Protein AF-A0AAW9YTG2-F1 (afdb_monomer_lite)

Structure (mmCIF, N/CA/C/O backbone):
data_AF-A0AAW9YTG2-F1
#
_entry.id   AF-A0AAW9YTG2-F1
#
loop_
_atom_site.group_PDB
_atom_site.id
_atom_site.type_symbol
_atom_site.label_atom_id
_atom_site.label_alt_id
_atom_site.label_comp_id
_atom_site.label_asym_id
_atom_site.label_entity_id
_atom_site.label_seq_id
_atom_site.pdbx_PDB_ins_code
_atom_site.Cartn_x
_atom_site.Cartn_y
_atom_site.Cartn_z
_atom_site.occupancy
_atom_site.B_iso_or_equiv
_atom_site.auth_seq_id
_atom_site.auth_comp_id
_atom_site.auth_asym_id
_atom_site.auth_atom_id
_atom_site.pdbx_PDB_model_num
ATOM 1 N N . MET A 1 1 ? 14.274 -10.084 -22.956 1.00 67.50 1 MET A N 1
ATOM 2 C CA . MET A 1 1 ? 14.163 -10.484 -21.547 1.00 67.50 1 MET A CA 1
ATOM 3 C C . MET A 1 1 ? 13.962 -11.980 -21.553 1.00 67.50 1 MET A C 1
ATOM 5 O O . MET A 1 1 ? 13.172 -12.437 -22.374 1.00 67.50 1 MET A O 1
ATOM 9 N N . ASP A 1 2 ? 14.692 -12.713 -20.718 1.00 78.62 2 ASP A N 1
ATOM 10 C CA . ASP A 1 2 ? 14.498 -14.157 -20.599 1.00 78.62 2 ASP A CA 1
ATOM 11 C C . ASP A 1 2 ? 13.088 -14.447 -20.085 1.00 78.62 2 ASP A C 1
ATOM 13 O O . ASP A 1 2 ? 12.561 -13.710 -19.247 1.00 78.62 2 ASP A O 1
ATOM 17 N N . VAL A 1 3 ? 12.467 -15.505 -20.607 1.00 84.25 3 VAL A N 1
ATOM 18 C CA . VAL A 1 3 ? 11.083 -15.875 -20.274 1.00 84.25 3 VAL A CA 1
ATOM 19 C C . VAL A 1 3 ? 10.922 -16.055 -18.764 1.00 84.25 3 VAL A C 1
ATOM 21 O O . VAL A 1 3 ? 9.967 -15.547 -18.192 1.00 84.25 3 VAL A O 1
ATOM 24 N N . GLU A 1 4 ? 11.905 -16.670 -18.107 1.00 85.12 4 GLU A N 1
ATOM 25 C CA . GLU A 1 4 ? 11.923 -16.880 -16.655 1.00 85.12 4 GLU A CA 1
ATOM 26 C C . GLU A 1 4 ? 11.854 -15.572 -15.862 1.00 85.12 4 GLU A C 1
ATOM 28 O O . GLU A 1 4 ? 11.097 -15.471 -14.899 1.00 85.12 4 GLU A O 1
ATOM 33 N N . ILE A 1 5 ? 12.599 -14.546 -16.289 1.00 84.88 5 ILE A N 1
ATOM 34 C CA . ILE A 1 5 ? 12.595 -13.233 -15.636 1.00 84.88 5 ILE A CA 1
ATOM 35 C C . ILE A 1 5 ? 11.225 -12.578 -15.797 1.00 84.88 5 ILE A C 1
ATOM 37 O O . ILE A 1 5 ? 10.696 -12.025 -14.837 1.00 84.88 5 ILE A O 1
ATOM 41 N N . LYS A 1 6 ? 10.635 -12.654 -16.994 1.00 84.88 6 LYS A N 1
ATOM 42 C CA . LYS A 1 6 ? 9.312 -12.079 -17.259 1.00 84.88 6 LYS A CA 1
ATOM 43 C C . LYS A 1 6 ? 8.243 -12.736 -16.388 1.00 84.88 6 LYS A C 1
ATOM 45 O O . LYS A 1 6 ? 7.525 -12.032 -15.686 1.00 84.88 6 LYS A O 1
ATOM 50 N N . THR A 1 7 ? 8.206 -14.067 -16.368 1.00 86.38 7 THR A N 1
ATOM 51 C CA . THR A 1 7 ? 7.271 -14.838 -15.539 1.00 86.38 7 THR A CA 1
ATOM 52 C C . THR A 1 7 ? 7.467 -14.542 -14.054 1.00 86.38 7 THR A C 1
ATOM 54 O O . THR A 1 7 ? 6.496 -14.391 -13.318 1.00 86.38 7 THR A O 1
ATOM 57 N N . PHE A 1 8 ? 8.718 -14.406 -13.601 1.00 87.44 8 PHE A N 1
ATOM 58 C CA . PHE A 1 8 ? 9.004 -14.037 -12.218 1.00 87.44 8 PHE A CA 1
ATOM 59 C C . PHE A 1 8 ? 8.450 -12.649 -11.878 1.00 87.44 8 PHE A C 1
ATOM 61 O O . PHE A 1 8 ? 7.760 -12.504 -10.874 1.00 87.44 8 PHE A O 1
ATOM 68 N N . LEU A 1 9 ? 8.693 -11.643 -12.723 1.00 86.06 9 LEU A N 1
ATOM 69 C CA . LEU A 1 9 ? 8.187 -10.281 -12.516 1.00 86.06 9 LEU A CA 1
ATOM 70 C C . LEU A 1 9 ? 6.656 -10.216 -12.506 1.00 86.06 9 LEU A C 1
ATOM 72 O O . LEU A 1 9 ? 6.089 -9.468 -11.715 1.00 86.06 9 LEU A O 1
ATOM 76 N N . GLU A 1 10 ? 5.992 -11.013 -13.341 1.00 84.62 10 GLU A N 1
ATOM 77 C CA . GLU A 1 10 ? 4.528 -11.129 -13.365 1.00 84.62 10 GLU A CA 1
ATOM 78 C C . GLU A 1 10 ? 3.970 -11.787 -12.090 1.00 84.62 10 GLU A C 1
ATOM 80 O O . GLU A 1 10 ? 2.837 -11.506 -11.710 1.00 84.62 10 GLU A O 1
ATOM 85 N N . SER A 1 11 ? 4.765 -12.616 -11.403 1.00 86.00 11 SER A N 1
ATOM 86 C CA . SER A 1 11 ? 4.379 -13.251 -10.133 1.00 86.00 11 SER A CA 1
ATOM 87 C C . SER A 1 11 ? 4.601 -12.384 -8.887 1.00 86.00 11 SER A C 1
ATOM 89 O O . SER A 1 11 ? 4.141 -12.739 -7.802 1.00 86.00 11 SER A O 1
ATOM 91 N N . LEU A 1 12 ? 5.330 -11.269 -9.007 1.00 86.31 12 LEU A N 1
ATOM 92 C CA . LEU A 1 12 ? 5.595 -10.384 -7.875 1.00 86.31 12 LEU A CA 1
ATOM 93 C C . LEU A 1 12 ? 4.337 -9.611 -7.489 1.00 86.31 12 LEU A C 1
ATOM 95 O O . LEU A 1 12 ? 3.602 -9.143 -8.352 1.00 86.31 12 LEU A O 1
ATOM 99 N N . SER A 1 13 ? 4.132 -9.411 -6.184 1.00 86.00 13 SER A N 1
ATOM 100 C CA . SER A 1 13 ? 3.096 -8.488 -5.721 1.00 86.00 13 SER A CA 1
ATOM 101 C C . SER A 1 13 ? 3.493 -7.049 -6.023 1.00 86.00 13 SER A C 1
ATOM 103 O O . SER A 1 13 ? 4.645 -6.646 -5.852 1.00 86.00 13 SER A O 1
ATOM 105 N N . TYR A 1 14 ? 2.502 -6.259 -6.421 1.00 88.44 14 TYR A N 1
ATOM 106 C CA . TYR A 1 14 ? 2.679 -4.855 -6.780 1.00 88.44 14 TYR A CA 1
ATOM 107 C C . TYR A 1 14 ? 2.509 -3.950 -5.554 1.00 88.44 14 TYR A C 1
ATOM 109 O O . TYR A 1 14 ? 2.717 -2.742 -5.636 1.00 88.44 14 TYR A O 1
ATOM 117 N N . THR A 1 15 ? 2.135 -4.515 -4.405 1.00 85.44 15 THR A N 1
ATOM 118 C CA . THR A 1 15 ? 1.858 -3.777 -3.171 1.00 85.44 15 THR A CA 1
ATOM 119 C C . THR A 1 15 ? 3.037 -2.882 -2.782 1.00 85.44 15 THR A C 1
ATOM 121 O O . THR A 1 15 ? 4.177 -3.337 -2.693 1.00 85.44 15 THR A O 1
ATOM 124 N N . HIS A 1 16 ? 2.762 -1.595 -2.547 1.00 83.38 16 HIS A N 1
ATOM 125 C CA . HIS A 1 16 ? 3.754 -0.561 -2.211 1.00 83.38 16 HIS A CA 1
ATOM 126 C C . HIS A 1 16 ? 4.841 -0.309 -3.272 1.00 83.38 16 HIS A C 1
ATOM 128 O O . HIS A 1 16 ? 5.801 0.418 -3.007 1.00 83.38 16 HIS A O 1
ATOM 134 N N . CYS A 1 17 ? 4.693 -0.864 -4.474 1.00 91.19 17 CYS A N 1
ATOM 135 C CA . CYS A 1 17 ? 5.584 -0.605 -5.597 1.00 91.19 17 CYS A CA 1
ATOM 136 C C . CYS A 1 17 ? 5.107 0.599 -6.416 1.00 91.19 17 CYS A C 1
ATOM 138 O O . CYS A 1 17 ? 4.054 1.190 -6.162 1.00 91.19 17 CYS A O 1
ATOM 140 N N . TYR A 1 18 ? 5.905 0.962 -7.416 1.00 93.00 18 TYR A N 1
ATOM 141 C CA . TYR A 1 18 ? 5.513 1.925 -8.437 1.00 93.00 18 TYR A CA 1
ATOM 142 C C . TYR A 1 18 ? 5.221 1.204 -9.742 1.00 93.00 18 TYR A C 1
ATOM 144 O O . TYR A 1 18 ? 5.843 0.190 -10.063 1.00 93.00 18 TYR A O 1
ATOM 152 N N . VAL A 1 19 ? 4.283 1.757 -10.498 1.00 93.00 19 VAL A N 1
ATOM 153 C CA . VAL A 1 19 ? 3.924 1.269 -11.824 1.00 93.00 19 VAL A CA 1
ATOM 154 C C . VAL A 1 19 ? 4.032 2.382 -12.851 1.00 93.00 19 VAL A C 1
ATOM 156 O O . VAL A 1 19 ? 3.787 3.551 -12.546 1.00 93.00 19 VAL A O 1
ATOM 159 N N . HIS A 1 20 ? 4.383 1.999 -14.072 1.00 92.50 20 HIS A N 1
ATOM 160 C CA . HIS A 1 20 ? 4.282 2.833 -15.256 1.00 92.50 20 HIS A CA 1
ATOM 161 C C . HIS A 1 20 ? 2.904 2.634 -15.890 1.00 92.50 20 HIS A C 1
ATOM 163 O O . HIS A 1 20 ? 2.475 1.500 -16.112 1.00 92.50 20 HIS A O 1
ATOM 169 N N . ILE A 1 21 ? 2.201 3.728 -16.171 1.00 91.12 21 ILE A N 1
ATOM 170 C CA . ILE A 1 21 ? 0.906 3.678 -16.851 1.00 91.12 21 ILE A CA 1
ATOM 171 C C . ILE A 1 21 ? 1.160 3.712 -18.358 1.00 91.12 21 ILE A C 1
ATOM 173 O O . ILE A 1 21 ? 1.618 4.715 -18.903 1.00 91.12 21 ILE A O 1
ATOM 177 N N . ASN A 1 22 ? 0.863 2.599 -19.031 1.00 81.62 22 ASN A N 1
ATOM 178 C CA . ASN A 1 22 ? 1.232 2.376 -20.433 1.00 81.62 22 ASN A CA 1
ATOM 179 C C . ASN A 1 22 ? 0.326 3.110 -21.434 1.00 81.62 22 ASN A C 1
ATOM 181 O O . ASN A 1 22 ? 0.637 3.171 -22.624 1.00 81.62 22 ASN A O 1
ATOM 185 N N . THR A 1 23 ? -0.801 3.654 -20.974 1.00 84.62 23 THR A N 1
ATOM 186 C CA . THR A 1 23 ? -1.830 4.253 -21.824 1.00 84.62 23 THR A CA 1
ATOM 187 C C . THR A 1 23 ? -1.983 5.749 -21.551 1.00 84.62 23 THR A C 1
ATOM 189 O O . THR A 1 23 ? -1.926 6.160 -20.398 1.00 84.62 23 THR A O 1
ATOM 192 N N . PRO A 1 24 ? -2.231 6.582 -22.580 1.00 84.50 24 PRO A N 1
ATOM 193 C CA . PRO A 1 24 ? -2.477 8.019 -22.405 1.00 84.50 24 PRO A CA 1
ATOM 194 C C . PRO A 1 24 ? -3.855 8.326 -21.800 1.00 84.50 24 PRO A C 1
ATOM 196 O O . PRO A 1 24 ? -4.099 9.433 -21.330 1.00 84.50 24 PRO A O 1
ATOM 199 N N . VAL A 1 25 ? -4.777 7.363 -21.874 1.00 89.75 25 VAL A N 1
ATOM 200 C CA . VAL A 1 25 ? -6.076 7.409 -21.207 1.00 89.75 25 VAL A CA 1
ATOM 201 C C . VAL A 1 25 ? -6.157 6.190 -20.312 1.00 89.75 25 VAL A C 1
ATOM 203 O O . VAL A 1 25 ? -6.023 5.063 -20.791 1.00 89.75 25 VAL A O 1
ATOM 206 N N . LEU A 1 26 ? -6.350 6.417 -19.020 1.00 90.19 26 LEU A N 1
ATOM 207 C CA . LEU A 1 26 ? -6.443 5.364 -18.021 1.00 90.19 26 LEU A CA 1
ATOM 208 C C . LEU A 1 26 ? -7.911 5.104 -17.691 1.00 90.19 26 LEU A C 1
ATOM 210 O O . LEU A 1 26 ? -8.608 6.002 -17.219 1.00 90.19 26 LEU A O 1
ATOM 214 N N . ASN A 1 27 ? -8.362 3.875 -17.929 1.00 91.88 27 ASN A N 1
ATOM 215 C CA . ASN A 1 27 ? -9.680 3.412 -17.505 1.00 91.88 27 ASN A CA 1
ATOM 216 C C . ASN A 1 27 ? -9.546 2.706 -16.152 1.00 91.88 27 ASN A C 1
ATOM 218 O O . ASN A 1 27 ? -8.641 1.887 -15.971 1.00 91.88 27 ASN A O 1
ATOM 222 N N . GLY A 1 28 ? -10.442 3.010 -15.222 1.00 92.06 28 GLY A N 1
ATOM 223 C CA . GLY A 1 28 ? -10.461 2.407 -13.895 1.00 92.06 28 GLY A CA 1
ATOM 224 C C . GLY A 1 28 ? -11.761 2.702 -13.161 1.00 92.06 28 GLY A C 1
ATOM 225 O O . GLY A 1 28 ? -12.738 3.113 -13.780 1.00 92.06 28 GLY A O 1
ATOM 226 N N . TYR A 1 29 ? -11.746 2.530 -11.843 1.00 93.81 29 TYR A N 1
ATOM 227 C CA . TYR A 1 29 ? -12.904 2.725 -10.971 1.00 93.81 29 TYR A CA 1
ATOM 228 C C . TYR A 1 29 ? -12.537 3.596 -9.772 1.00 93.81 29 TYR A C 1
ATOM 230 O O . TYR A 1 29 ? -11.387 3.595 -9.319 1.00 93.81 29 TYR A O 1
ATOM 238 N N . ARG A 1 30 ? -13.495 4.363 -9.252 1.00 92.69 30 ARG A N 1
ATOM 239 C CA . ARG A 1 30 ? -13.301 5.203 -8.052 1.00 92.69 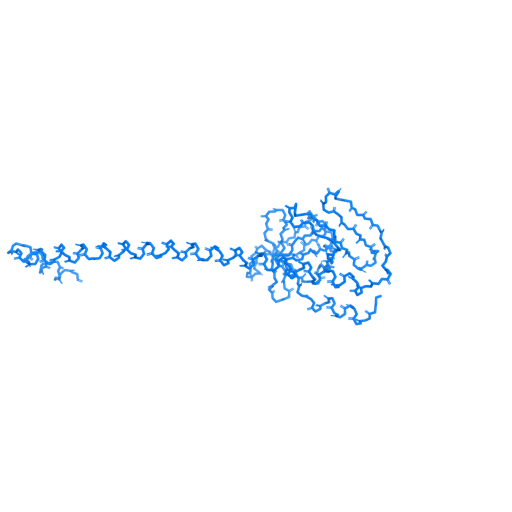30 ARG A CA 1
ATOM 240 C C . ARG A 1 30 ? -13.555 4.453 -6.753 1.00 92.69 30 ARG A C 1
ATOM 242 O O . ARG A 1 30 ? -13.056 4.841 -5.694 1.00 92.69 30 ARG A O 1
ATOM 249 N N . ASP A 1 31 ? -14.334 3.393 -6.832 1.00 90.56 31 ASP A N 1
ATOM 250 C CA . ASP A 1 31 ? -14.783 2.594 -5.713 1.00 90.56 31 ASP A CA 1
ATOM 251 C C . ASP A 1 31 ? -14.199 1.181 -5.768 1.00 90.56 31 ASP A C 1
ATOM 253 O O . ASP A 1 31 ? -13.762 0.678 -6.799 1.00 90.56 31 ASP A O 1
ATOM 257 N N . GLU A 1 32 ? -14.179 0.546 -4.604 1.00 87.56 32 GLU A N 1
ATOM 258 C CA . GLU A 1 32 ? -13.621 -0.794 -4.431 1.00 87.56 32 GLU A CA 1
ATOM 259 C C . GLU A 1 32 ? -14.577 -1.892 -4.911 1.00 87.56 32 GLU A C 1
ATOM 261 O O . GLU A 1 32 ? -14.128 -2.998 -5.187 1.00 87.56 32 GLU A O 1
ATOM 266 N N . ALA A 1 33 ? -15.875 -1.585 -5.042 1.00 88.25 33 ALA A N 1
ATOM 267 C CA . ALA A 1 33 ? -16.875 -2.506 -5.579 1.00 88.25 33 ALA A CA 1
ATOM 268 C C . ALA A 1 33 ? -16.874 -2.558 -7.119 1.00 88.25 33 ALA A C 1
ATOM 270 O O . ALA A 1 33 ? -17.539 -3.419 -7.690 1.00 88.25 33 ALA A O 1
ATOM 271 N N . LEU A 1 34 ? -16.070 -1.708 -7.773 1.00 88.56 34 LEU A N 1
ATOM 272 C CA . LEU A 1 34 ? -15.913 -1.623 -9.226 1.00 88.56 34 LEU A CA 1
ATOM 273 C C . LEU A 1 34 ? -17.213 -1.225 -9.946 1.00 88.56 34 LEU A C 1
ATOM 275 O O . LEU A 1 34 ? -17.502 -1.714 -11.038 1.00 88.56 34 LEU A O 1
ATOM 279 N N . GLU A 1 35 ? -18.000 -0.336 -9.339 1.00 89.75 35 GLU A N 1
ATOM 280 C CA . GLU A 1 35 ? -19.284 0.121 -9.883 1.00 89.75 35 GLU A CA 1
ATOM 281 C C . GLU A 1 35 ? -19.195 1.510 -10.548 1.00 89.75 35 GLU A C 1
ATOM 283 O O . GLU A 1 35 ? -19.927 1.788 -11.498 1.00 89.75 35 GLU A O 1
ATOM 288 N N . ASP A 1 36 ? -18.295 2.385 -10.086 1.00 92.06 36 ASP A N 1
ATOM 289 C CA . ASP A 1 36 ? -18.133 3.768 -10.556 1.00 92.06 36 ASP A CA 1
ATOM 290 C C . ASP A 1 36 ? -16.926 3.895 -11.498 1.00 92.06 36 ASP A C 1
ATOM 292 O O . ASP A 1 36 ? -15.799 4.203 -11.086 1.00 92.06 36 ASP A O 1
ATOM 296 N N . GLU A 1 37 ? -17.169 3.639 -12.786 1.00 93.31 37 GLU A N 1
ATOM 297 C CA . GLU A 1 37 ? -16.170 3.754 -13.850 1.00 93.31 37 GLU A CA 1
ATOM 298 C C . GLU A 1 37 ? -15.688 5.199 -14.060 1.00 93.31 37 GLU A C 1
ATOM 300 O O . GLU A 1 37 ? -16.457 6.155 -14.176 1.00 93.31 37 GLU A O 1
ATOM 305 N N . ILE A 1 38 ? -14.376 5.350 -14.239 1.00 92.81 38 ILE A N 1
ATOM 306 C CA . ILE A 1 38 ? -13.731 6.610 -14.595 1.00 92.81 38 ILE A CA 1
ATOM 307 C C . ILE A 1 38 ? -12.753 6.430 -15.754 1.00 92.81 38 ILE A C 1
ATOM 309 O O . ILE A 1 38 ? -12.030 5.439 -15.864 1.00 92.81 38 ILE A O 1
ATOM 313 N N . ARG A 1 39 ? -12.689 7.459 -16.603 1.00 92.12 39 ARG A N 1
ATOM 314 C CA . ARG A 1 39 ? -11.653 7.619 -17.625 1.00 92.12 39 ARG A CA 1
ATOM 315 C C . ARG A 1 39 ? -10.832 8.862 -17.330 1.00 92.12 39 ARG A C 1
ATOM 317 O O . ARG A 1 39 ? -11.356 9.976 -17.325 1.00 92.12 39 ARG A O 1
ATOM 324 N N . LEU A 1 40 ? -9.543 8.677 -17.084 1.00 89.44 40 LEU A N 1
ATOM 325 C CA . LEU A 1 40 ? -8.605 9.761 -16.825 1.00 89.44 40 LEU A CA 1
ATOM 326 C C . LEU A 1 40 ? -7.803 10.059 -18.084 1.00 89.44 40 LEU A C 1
ATOM 328 O O . LEU A 1 40 ? -7.011 9.237 -18.534 1.00 89.44 40 LEU A O 1
ATOM 332 N N . HIS A 1 41 ? -7.971 11.267 -18.614 1.00 87.94 41 HIS A N 1
ATOM 333 C CA . HIS A 1 41 ? -7.151 11.788 -19.713 1.00 87.94 41 HIS A CA 1
ATOM 334 C C . HIS A 1 41 ? -5.880 12.497 -19.229 1.00 87.94 41 HIS A C 1
ATOM 336 O O . HIS A 1 41 ? -4.975 12.757 -20.014 1.00 87.94 41 HIS A O 1
ATOM 342 N N . GLN A 1 42 ? -5.827 12.855 -17.945 1.00 86.62 42 GLN A N 1
ATOM 343 C CA . GLN A 1 42 ? -4.670 13.478 -17.315 1.00 86.62 42 GLN A CA 1
ATOM 344 C C . GLN A 1 42 ? -4.319 12.679 -16.067 1.00 86.62 42 GLN A C 1
ATOM 346 O O . GLN A 1 42 ? -5.084 12.652 -15.106 1.00 86.62 42 GLN A O 1
ATOM 351 N N . HIS A 1 43 ? -3.163 12.032 -16.086 1.00 88.25 43 HIS A N 1
ATOM 352 C CA . HIS A 1 43 ? -2.631 11.268 -14.967 1.00 88.25 43 HIS A CA 1
ATOM 353 C C . HIS A 1 43 ? -1.096 11.334 -14.996 1.00 88.25 43 HIS A C 1
ATOM 355 O O . HIS A 1 43 ? -0.510 11.601 -16.049 1.00 88.25 43 HIS A O 1
ATOM 361 N N . PRO A 1 44 ? -0.418 11.129 -13.854 1.00 86.69 44 PRO A N 1
ATOM 362 C CA . PRO A 1 44 ? 1.030 10.992 -13.856 1.00 86.69 44 PRO A CA 1
ATOM 363 C C . PRO A 1 44 ? 1.442 9.740 -14.642 1.00 86.69 44 PRO A C 1
ATOM 365 O O . PRO A 1 44 ? 0.691 8.771 -14.734 1.00 86.69 44 PRO A O 1
ATOM 368 N N . THR A 1 45 ? 2.651 9.757 -15.199 1.00 88.75 45 THR A N 1
ATOM 369 C CA . THR A 1 45 ? 3.246 8.603 -15.896 1.00 88.75 45 THR A CA 1
ATOM 370 C C . THR A 1 45 ? 3.552 7.450 -14.938 1.00 88.75 45 THR A C 1
ATOM 372 O O . THR A 1 45 ? 3.421 6.283 -15.297 1.00 88.75 45 THR A O 1
ATOM 375 N N . TYR A 1 46 ? 3.928 7.790 -13.704 1.00 90.69 46 TYR A N 1
ATOM 376 C CA . TYR A 1 46 ? 4.260 6.841 -12.649 1.00 90.69 46 TYR A CA 1
ATOM 377 C C . TYR A 1 46 ? 3.290 7.011 -11.486 1.00 90.69 46 TYR A C 1
ATOM 379 O O . TYR A 1 46 ? 3.058 8.135 -11.032 1.00 90.69 46 TYR A O 1
ATOM 387 N N . ALA A 1 47 ? 2.750 5.906 -10.986 1.00 92.31 47 ALA A N 1
ATOM 388 C CA . ALA A 1 47 ? 1.823 5.909 -9.862 1.00 92.31 47 ALA A CA 1
ATOM 389 C C . ALA A 1 47 ? 2.268 4.917 -8.788 1.00 92.31 47 ALA A C 1
ATOM 391 O O . ALA A 1 47 ? 2.828 3.862 -9.091 1.00 92.31 47 ALA A O 1
ATOM 392 N N . GLN A 1 48 ? 2.016 5.267 -7.528 1.00 92.75 48 GLN A N 1
ATOM 393 C CA . GLN A 1 48 ? 2.241 4.363 -6.407 1.00 92.75 48 GLN A CA 1
ATOM 394 C C . GLN A 1 48 ? 1.060 3.403 -6.282 1.00 92.75 48 GLN A C 1
ATOM 396 O O . GLN A 1 48 ? -0.098 3.827 -6.306 1.00 92.75 48 GLN A O 1
ATOM 401 N N . VAL A 1 49 ? 1.361 2.126 -6.079 1.00 94.12 49 VAL A N 1
ATOM 402 C CA . VAL A 1 49 ? 0.382 1.096 -5.737 1.00 94.12 49 VAL A CA 1
ATOM 403 C C . VAL A 1 49 ? 0.199 1.082 -4.224 1.00 94.12 49 VAL A C 1
ATOM 405 O O . VAL A 1 49 ? 1.145 0.871 -3.461 1.00 94.12 49 VAL A O 1
ATOM 408 N N . LEU A 1 50 ? -1.028 1.304 -3.772 1.00 91.00 50 LEU A N 1
ATOM 409 C CA . LEU A 1 50 ? -1.389 1.255 -2.359 1.00 91.00 50 LEU A CA 1
ATOM 410 C C . LEU A 1 50 ? -1.513 -0.194 -1.891 1.00 91.00 50 LEU A C 1
ATOM 412 O O . LEU A 1 50 ? -0.898 -0.572 -0.896 1.00 91.00 50 LEU A O 1
ATOM 416 N N . TYR A 1 51 ? -2.288 -0.987 -2.626 1.00 90.12 51 TYR A N 1
ATOM 417 C CA . TYR A 1 51 ? -2.490 -2.412 -2.402 1.00 90.12 51 TYR A CA 1
ATOM 418 C C . TYR A 1 51 ? -3.055 -3.077 -3.659 1.00 90.12 51 TYR A C 1
ATOM 420 O O . TYR A 1 51 ? -3.446 -2.415 -4.625 1.00 90.12 51 TYR A O 1
ATOM 428 N N . GLU A 1 52 ? -3.077 -4.398 -3.621 1.00 90.81 52 GLU A N 1
ATOM 429 C CA . GLU A 1 52 ? -3.534 -5.280 -4.685 1.00 90.81 52 GLU A CA 1
ATOM 430 C C . GLU A 1 52 ? -4.817 -5.992 -4.237 1.00 90.81 52 GLU A C 1
ATOM 432 O O . GLU A 1 52 ? -4.916 -6.422 -3.084 1.00 90.81 52 GLU A O 1
ATOM 437 N N . HIS A 1 53 ? -5.806 -6.078 -5.126 1.00 86.12 53 HIS A N 1
ATOM 438 C CA . HIS A 1 53 ? -7.077 -6.760 -4.895 1.00 86.12 53 HIS A CA 1
ATOM 439 C C . HIS A 1 53 ? -7.420 -7.586 -6.138 1.00 86.12 53 HIS A C 1
ATOM 441 O O . HIS A 1 53 ? -7.806 -7.031 -7.165 1.00 86.12 53 HIS A O 1
ATOM 447 N N . ASP A 1 54 ? -7.218 -8.901 -6.057 1.00 85.56 54 ASP A N 1
ATOM 448 C CA . ASP A 1 54 ? -7.340 -9.832 -7.184 1.00 85.56 54 ASP A CA 1
ATOM 449 C C . ASP A 1 54 ? -6.499 -9.384 -8.404 1.00 85.56 54 ASP A C 1
ATOM 451 O O . ASP A 1 54 ? -5.273 -9.255 -8.308 1.00 85.56 54 ASP A O 1
ATOM 455 N N . ASP A 1 55 ? -7.133 -9.115 -9.548 1.00 87.75 55 ASP A N 1
ATOM 456 C CA . ASP A 1 55 ? -6.478 -8.614 -10.768 1.00 87.75 55 ASP A CA 1
ATOM 457 C C . ASP A 1 55 ? -6.482 -7.079 -10.887 1.00 87.75 55 ASP A C 1
ATOM 459 O O . ASP A 1 55 ? -6.054 -6.513 -11.901 1.00 87.75 55 ASP A O 1
ATOM 463 N N . MET A 1 56 ? -6.921 -6.391 -9.831 1.00 92.12 56 MET A N 1
ATOM 464 C CA . MET A 1 56 ? -6.994 -4.937 -9.742 1.00 92.12 56 MET A CA 1
ATOM 465 C C . MET A 1 56 ? -5.919 -4.379 -8.806 1.00 92.12 56 MET A C 1
ATOM 467 O O . MET A 1 56 ? -5.534 -4.967 -7.794 1.00 92.12 56 MET A O 1
ATOM 471 N N . LEU A 1 57 ? -5.442 -3.187 -9.139 1.00 93.94 57 LEU A N 1
ATOM 472 C CA . LEU A 1 57 ? -4.476 -2.426 -8.362 1.00 93.94 57 LEU A CA 1
ATOM 473 C C . LEU A 1 57 ? -5.125 -1.134 -7.888 1.00 93.94 57 LEU A C 1
ATOM 475 O O . LEU A 1 57 ? -5.655 -0.371 -8.694 1.00 93.94 57 LEU A O 1
ATOM 479 N N . ALA A 1 58 ? -5.034 -0.861 -6.589 1.00 94.56 58 ALA A N 1
ATOM 480 C CA . ALA A 1 58 ? -5.405 0.431 -6.036 1.00 94.56 58 ALA A CA 1
ATOM 481 C C . ALA A 1 58 ? -4.222 1.394 -6.191 1.00 94.56 58 ALA A C 1
ATOM 483 O O . ALA A 1 58 ? -3.219 1.281 -5.484 1.00 94.56 58 ALA A O 1
ATOM 484 N N . LEU A 1 59 ? -4.329 2.343 -7.115 1.00 94.56 59 LEU A N 1
ATOM 485 C CA . LEU A 1 59 ? -3.306 3.346 -7.395 1.00 94.56 59 LEU A CA 1
ATOM 486 C C . LEU A 1 59 ? -3.621 4.667 -6.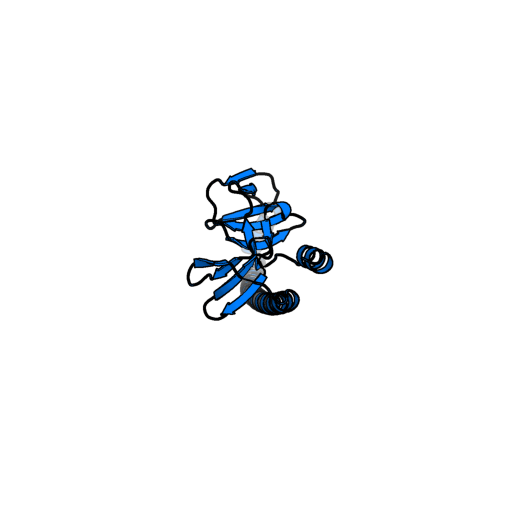695 1.00 94.56 59 LEU A C 1
ATOM 488 O O . LEU A 1 59 ? -4.781 5.062 -6.573 1.00 94.56 59 LEU A O 1
ATOM 492 N N . HIS A 1 60 ? -2.575 5.375 -6.280 1.00 93.56 60 HIS A N 1
ATOM 493 C CA . HIS A 1 60 ? -2.679 6.751 -5.805 1.00 93.56 60 HIS A CA 1
ATOM 494 C C . HIS A 1 60 ? -2.414 7.732 -6.955 1.00 93.56 60 HIS A C 1
ATOM 496 O O . HIS A 1 60 ? -1.270 7.906 -7.388 1.00 93.56 60 HIS A O 1
ATOM 502 N N . ILE A 1 61 ? -3.469 8.386 -7.441 1.00 92.06 61 ILE A N 1
ATOM 503 C CA . ILE A 1 61 ? -3.436 9.325 -8.568 1.00 92.06 61 ILE A CA 1
ATOM 504 C C . ILE A 1 61 ? -4.154 10.609 -8.148 1.00 92.06 61 ILE A C 1
ATOM 506 O O . ILE A 1 61 ? -5.318 10.560 -7.779 1.00 92.06 61 ILE A O 1
ATOM 510 N N . GLN A 1 62 ? -3.476 11.763 -8.224 1.00 87.06 62 GLN A N 1
ATOM 511 C CA . GLN A 1 62 ? -4.068 13.084 -7.927 1.00 87.06 62 GLN A CA 1
ATOM 512 C C . GLN A 1 62 ? -4.819 13.139 -6.578 1.00 87.06 62 GLN A C 1
ATOM 514 O O . GLN A 1 62 ? -5.940 13.630 -6.508 1.00 87.06 62 GLN A O 1
ATOM 519 N N . GLU A 1 63 ? -4.208 12.602 -5.515 1.00 87.31 63 GLU A N 1
ATOM 520 C CA . GLU A 1 63 ? -4.794 12.518 -4.159 1.00 87.31 63 GLU A CA 1
ATOM 521 C C . GLU A 1 63 ? -6.041 11.622 -4.047 1.00 87.31 63 GLU A C 1
ATOM 523 O O . GLU A 1 63 ? -6.695 11.575 -3.006 1.00 87.31 63 GLU A O 1
ATOM 528 N N . GLN A 1 64 ? -6.355 10.865 -5.098 1.00 90.69 64 GLN A N 1
ATOM 529 C CA . GLN A 1 64 ? -7.462 9.920 -5.136 1.00 90.69 64 GLN A CA 1
ATOM 530 C C . GLN A 1 64 ? -6.950 8.485 -5.249 1.00 90.69 64 GLN A C 1
ATOM 532 O O . GLN A 1 64 ? -5.881 8.209 -5.803 1.00 90.69 64 GLN A O 1
ATOM 537 N N . ARG A 1 65 ? -7.743 7.559 -4.707 1.00 93.56 65 ARG A N 1
ATOM 538 C CA . ARG A 1 65 ? -7.560 6.120 -4.898 1.00 93.56 65 ARG A CA 1
ATOM 539 C C . ARG A 1 65 ? -8.345 5.707 -6.135 1.00 93.56 65 ARG A C 1
ATOM 541 O O . ARG A 1 65 ? -9.546 5.949 -6.189 1.00 93.56 65 ARG A O 1
ATOM 548 N N . ILE A 1 66 ? -7.667 5.095 -7.098 1.00 94.25 66 ILE A N 1
ATOM 549 C CA . ILE A 1 66 ? -8.272 4.642 -8.352 1.00 94.25 66 ILE A CA 1
ATOM 550 C C . ILE A 1 66 ? -7.897 3.184 -8.576 1.00 94.25 66 ILE A C 1
ATOM 552 O O . ILE A 1 66 ? -6.727 2.821 -8.472 1.00 94.25 66 ILE A O 1
ATOM 556 N N . PHE A 1 67 ? -8.889 2.357 -8.876 1.00 94.06 67 PHE A N 1
ATOM 557 C CA . PHE A 1 67 ? -8.726 0.929 -9.106 1.00 94.06 67 PHE A CA 1
ATOM 558 C C . PHE A 1 67 ? -8.541 0.663 -10.591 1.00 94.06 67 PHE A C 1
ATOM 560 O O . PHE A 1 67 ? -9.372 1.050 -11.409 1.00 94.06 67 PHE A O 1
ATOM 567 N N . VAL A 1 68 ? -7.438 0.019 -10.947 1.00 93.69 68 VAL A N 1
ATOM 568 C CA . VAL A 1 68 ? -7.017 -0.171 -12.338 1.00 93.69 68 VAL A CA 1
ATOM 569 C C . VAL A 1 68 ? -6.629 -1.631 -12.555 1.00 93.69 68 VAL A C 1
ATOM 571 O O . VAL A 1 68 ? -5.975 -2.203 -11.683 1.00 93.69 68 VAL A O 1
ATOM 574 N N . PRO A 1 69 ? -6.975 -2.250 -13.697 1.00 91.75 69 PRO A N 1
ATOM 575 C CA . PRO A 1 69 ? -6.540 -3.611 -13.991 1.00 91.75 69 PRO A CA 1
ATOM 576 C C . PRO A 1 69 ? -5.017 -3.691 -14.130 1.00 91.75 69 PRO A C 1
ATOM 578 O O . PRO A 1 69 ? -4.397 -2.833 -14.765 1.00 91.75 69 PRO A O 1
ATOM 581 N N . LYS A 1 70 ? -4.411 -4.763 -13.606 1.00 90.19 70 LYS A N 1
ATOM 582 C CA . LYS A 1 70 ? -2.960 -5.015 -13.715 1.00 90.19 70 LYS A CA 1
ATOM 583 C C . LYS A 1 70 ? -2.443 -4.922 -15.148 1.00 90.19 70 LYS A C 1
ATOM 585 O O . LYS A 1 70 ? -1.359 -4.404 -15.370 1.00 90.19 70 LYS A O 1
ATOM 590 N N . SER A 1 71 ? -3.231 -5.365 -16.126 1.00 88.25 71 SER A N 1
ATOM 591 C CA . SER A 1 71 ? -2.862 -5.346 -17.545 1.00 88.25 71 SER A CA 1
ATOM 592 C C . SER A 1 71 ? -2.667 -3.943 -18.134 1.00 88.25 71 SER A C 1
ATOM 594 O O . SER A 1 71 ? -2.067 -3.815 -19.198 1.00 88.25 71 SER A O 1
ATOM 596 N N . ALA A 1 72 ? -3.197 -2.893 -17.498 1.00 88.50 72 ALA A N 1
ATOM 597 C CA . ALA A 1 72 ? -3.069 -1.517 -17.980 1.00 88.50 72 ALA A CA 1
ATOM 598 C C . ALA A 1 72 ? -1.764 -0.835 -17.533 1.00 88.50 72 ALA A C 1
ATOM 600 O O . ALA A 1 72 ? -1.462 0.278 -17.977 1.00 88.50 72 ALA A O 1
ATOM 601 N N . VAL A 1 73 ? -0.988 -1.480 -16.661 1.00 90.81 73 VAL A N 1
ATOM 602 C CA . VAL A 1 73 ? 0.222 -0.904 -16.076 1.00 90.81 73 VAL A CA 1
ATOM 603 C C . VAL A 1 73 ? 1.387 -1.889 -16.115 1.00 90.81 73 VAL A C 1
ATOM 605 O O . VAL A 1 73 ? 1.197 -3.098 -16.180 1.00 90.81 73 VAL A O 1
ATOM 608 N N . ALA A 1 74 ? 2.609 -1.370 -16.050 1.00 90.19 74 ALA A N 1
ATOM 609 C CA . ALA A 1 74 ? 3.824 -2.172 -15.959 1.00 90.19 74 ALA A CA 1
ATOM 610 C C . ALA A 1 74 ? 4.519 -1.942 -14.613 1.00 90.19 74 ALA A C 1
ATOM 612 O O . ALA A 1 74 ? 4.719 -0.797 -14.201 1.00 90.19 74 ALA A O 1
ATOM 613 N N . LEU A 1 75 ? 4.915 -3.021 -13.929 1.00 91.62 75 LEU A N 1
ATOM 614 C CA . LEU A 1 75 ? 5.683 -2.930 -12.686 1.00 91.62 75 LEU A CA 1
ATOM 615 C C . LEU A 1 75 ? 7.018 -2.225 -12.918 1.00 91.62 75 LEU A C 1
ATOM 617 O O . LEU A 1 75 ? 7.768 -2.559 -13.840 1.00 91.62 75 LEU A O 1
ATOM 621 N N . MET A 1 76 ? 7.350 -1.305 -12.020 1.00 93.44 76 MET A N 1
ATOM 622 C CA . MET A 1 76 ? 8.680 -0.726 -11.940 1.00 93.44 76 MET A CA 1
ATOM 623 C C . MET A 1 76 ? 9.427 -1.252 -10.721 1.00 93.44 76 MET A C 1
ATOM 625 O O . MET A 1 76 ? 8.898 -1.298 -9.609 1.00 93.44 76 MET A O 1
ATOM 629 N N . LEU A 1 77 ? 10.688 -1.625 -10.926 1.00 93.25 77 LEU A N 1
ATOM 630 C CA . LEU A 1 77 ? 11.531 -2.163 -9.863 1.00 93.25 77 LEU A CA 1
ATOM 631 C C . LEU A 1 77 ? 12.328 -1.059 -9.188 1.00 93.25 77 LEU A C 1
ATOM 633 O O . LEU A 1 77 ? 12.750 -0.111 -9.838 1.00 93.25 77 LEU A O 1
ATOM 637 N N . PHE A 1 78 ? 12.605 -1.222 -7.899 1.00 93.81 78 PHE A N 1
ATOM 638 C CA . PHE A 1 78 ? 13.450 -0.290 -7.162 1.00 93.81 78 PHE A CA 1
ATOM 639 C C . PHE A 1 78 ? 14.918 -0.608 -7.430 1.00 93.81 78 PHE A C 1
ATOM 641 O O . PHE A 1 78 ? 15.368 -1.740 -7.249 1.00 93.81 78 PHE A O 1
ATOM 648 N N . GLU A 1 79 ? 15.678 0.405 -7.824 1.00 93.75 79 GLU A N 1
ATOM 649 C CA . GLU A 1 79 ? 17.135 0.336 -7.896 1.00 93.75 79 GLU A CA 1
ATOM 650 C C . GLU A 1 79 ? 17.797 0.834 -6.611 1.00 93.75 79 GLU A C 1
ATOM 652 O O . GLU A 1 79 ? 18.822 0.276 -6.190 1.00 93.75 79 GLU A O 1
ATOM 657 N N . ASP A 1 80 ? 17.223 1.892 -6.038 1.00 93.62 80 ASP A N 1
ATOM 658 C CA . ASP A 1 80 ? 17.671 2.538 -4.813 1.00 93.62 80 ASP A CA 1
ATOM 659 C C . ASP A 1 80 ? 16.497 3.216 -4.093 1.00 93.62 80 ASP A C 1
ATOM 661 O O . ASP A 1 80 ? 15.512 3.620 -4.726 1.00 93.62 80 ASP A O 1
ATOM 665 N N . TYR A 1 81 ? 16.606 3.326 -2.771 1.00 94.75 81 TYR A N 1
ATOM 666 C CA . TYR A 1 81 ? 15.601 3.940 -1.911 1.00 94.75 81 TYR A CA 1
ATOM 667 C C . TYR A 1 81 ? 16.248 4.559 -0.665 1.00 94.75 81 TYR A C 1
ATOM 669 O O . TYR A 1 81 ? 16.778 3.857 0.199 1.00 94.75 81 TYR A O 1
ATOM 677 N N . ASP A 1 82 ? 16.148 5.880 -0.532 1.00 93.50 82 ASP A N 1
ATOM 678 C CA . ASP A 1 82 ? 16.483 6.597 0.695 1.00 93.50 82 ASP A CA 1
ATOM 679 C C . ASP A 1 82 ? 15.267 6.616 1.627 1.00 93.50 82 ASP A C 1
ATOM 681 O O . ASP A 1 82 ? 14.344 7.421 1.479 1.00 93.50 82 ASP A O 1
ATOM 685 N N . PHE A 1 83 ? 15.296 5.749 2.639 1.00 88.69 83 PHE A N 1
ATOM 686 C CA . PHE A 1 83 ? 14.231 5.628 3.637 1.00 88.69 83 PHE A CA 1
ATOM 687 C C . PHE A 1 83 ? 14.040 6.865 4.518 1.00 88.69 83 PHE A C 1
ATOM 689 O O . PHE A 1 83 ? 12.968 7.030 5.095 1.00 88.69 83 PHE A O 1
ATOM 696 N N . LYS A 1 84 ? 15.046 7.735 4.654 1.00 89.56 84 LYS A N 1
ATOM 697 C CA . LYS A 1 84 ? 14.920 8.956 5.463 1.00 89.56 84 LYS A CA 1
ATOM 698 C C . LYS A 1 84 ? 14.209 10.053 4.688 1.00 89.56 84 LYS A C 1
ATOM 700 O O . LYS A 1 84 ? 13.377 10.754 5.254 1.00 89.56 84 LYS A O 1
ATOM 705 N N . LEU A 1 85 ? 14.551 10.203 3.411 1.00 90.38 85 LEU A N 1
ATOM 706 C CA . LEU A 1 85 ? 14.011 11.257 2.549 1.00 90.38 85 LEU A CA 1
ATOM 707 C C . LEU A 1 85 ? 12.816 10.800 1.704 1.00 90.38 85 LEU A C 1
ATOM 709 O O . LEU A 1 85 ? 12.215 11.629 1.025 1.00 90.38 85 LEU A O 1
ATOM 713 N N . SER A 1 86 ? 12.466 9.509 1.739 1.00 87.88 86 SER A N 1
ATOM 714 C CA . SER A 1 86 ? 11.461 8.892 0.857 1.00 87.88 86 SER A CA 1
ATOM 715 C C . SER A 1 86 ? 11.750 9.150 -0.630 1.00 87.88 86 SER A C 1
ATOM 717 O O . SER A 1 86 ? 10.843 9.354 -1.438 1.00 87.88 86 SER A O 1
ATOM 719 N N . GLN A 1 87 ? 13.036 9.174 -0.988 1.00 93.38 87 GLN A N 1
ATOM 720 C CA . GLN A 1 87 ? 13.504 9.354 -2.363 1.00 93.38 87 GLN A CA 1
ATOM 721 C C . GLN A 1 87 ? 13.835 7.995 -2.962 1.00 93.38 87 GLN A C 1
ATOM 723 O O . GLN A 1 87 ? 14.371 7.130 -2.276 1.00 93.38 87 GLN A O 1
ATOM 728 N N . PHE A 1 88 ? 13.511 7.790 -4.232 1.00 93.25 88 PHE A N 1
ATOM 729 C CA . PHE A 1 88 ? 13.637 6.488 -4.867 1.00 93.25 88 PHE A CA 1
ATOM 730 C C . PHE A 1 88 ? 14.069 6.616 -6.315 1.00 93.25 88 PHE A C 1
ATOM 732 O O . PHE A 1 88 ? 13.749 7.582 -7.007 1.00 93.25 88 PHE A O 1
ATOM 739 N N . THR A 1 89 ? 14.763 5.583 -6.772 1.00 94.50 89 THR A N 1
ATOM 740 C CA . THR A 1 89 ? 15.053 5.368 -8.183 1.00 94.50 89 THR A CA 1
ATOM 741 C C . THR A 1 89 ? 14.393 4.071 -8.608 1.00 94.50 89 THR A C 1
ATOM 743 O O . THR A 1 89 ? 14.601 3.030 -7.979 1.00 94.50 89 THR A O 1
ATOM 746 N N . ILE A 1 90 ? 13.588 4.135 -9.662 1.00 94.88 90 ILE A N 1
ATOM 747 C CA . ILE A 1 90 ? 12.846 2.992 -10.189 1.00 94.88 90 ILE A CA 1
ATOM 748 C C . ILE A 1 90 ? 13.168 2.760 -11.662 1.00 94.88 90 ILE A C 1
ATOM 750 O O . ILE A 1 90 ? 13.490 3.692 -12.398 1.00 94.88 90 ILE A O 1
ATOM 754 N N . ILE A 1 91 ? 13.083 1.505 -12.090 1.00 93.31 91 ILE A N 1
ATOM 755 C CA . ILE A 1 91 ? 13.436 1.058 -13.435 1.00 93.31 91 ILE A CA 1
ATOM 756 C C . ILE A 1 91 ? 12.247 0.347 -14.068 1.00 93.31 91 ILE A C 1
ATOM 758 O O . ILE A 1 91 ? 11.676 -0.570 -13.474 1.00 93.31 91 ILE A O 1
ATOM 762 N N . GLN A 1 92 ? 11.929 0.729 -15.302 1.00 89.81 92 GLN A N 1
ATOM 763 C CA . GLN A 1 92 ? 11.035 -0.017 -16.179 1.00 89.81 92 GLN A CA 1
ATOM 764 C C . GLN A 1 92 ? 11.876 -0.944 -17.052 1.00 89.81 92 GLN A C 1
ATOM 766 O O . GLN A 1 92 ? 12.792 -0.501 -17.746 1.00 89.81 92 GLN A O 1
ATOM 771 N N . PHE A 1 93 ? 11.562 -2.236 -17.016 1.00 82.38 93 PHE A N 1
ATOM 772 C CA . PHE A 1 93 ? 12.282 -3.249 -17.788 1.00 82.38 93 PHE A CA 1
ATOM 773 C C . PHE A 1 93 ? 11.772 -3.429 -19.221 1.00 82.38 93 PHE A C 1
ATOM 775 O O . PHE A 1 93 ? 12.439 -4.072 -20.035 1.00 82.38 93 PHE A O 1
ATOM 782 N N . GLU A 1 94 ? 10.602 -2.882 -19.541 1.00 79.38 94 GLU A N 1
ATOM 783 C CA . GLU A 1 94 ? 10.112 -2.837 -20.917 1.00 79.38 94 GLU A CA 1
ATOM 784 C C . GLU A 1 94 ? 11.036 -1.978 -21.789 1.00 79.38 94 GLU A C 1
ATOM 786 O O . GLU A 1 94 ? 11.798 -1.154 -21.289 1.00 79.38 94 GLU A O 1
ATOM 791 N N . LYS A 1 95 ? 11.022 -2.208 -23.107 1.00 75.19 95 LYS A N 1
ATOM 792 C CA . LYS A 1 95 ? 11.849 -1.439 -24.043 1.00 75.19 95 LYS A CA 1
ATOM 793 C C . LYS A 1 95 ? 11.109 -0.156 -24.457 1.00 75.19 95 LYS A C 1
ATOM 795 O O . LYS A 1 95 ? 9.979 -0.276 -24.924 1.00 75.19 95 LYS A O 1
ATOM 800 N N . PRO A 1 96 ? 11.749 1.026 -24.408 1.00 78.31 96 PRO A N 1
ATOM 801 C CA . PRO A 1 96 ? 13.116 1.270 -23.947 1.00 78.31 96 PRO A CA 1
ATOM 802 C C . PRO A 1 96 ? 13.227 1.201 -22.420 1.00 78.31 96 PRO A C 1
ATOM 804 O O . PRO A 1 96 ? 12.386 1.734 -21.706 1.00 78.31 96 PRO A O 1
ATOM 807 N N . THR A 1 97 ? 14.303 0.585 -21.930 1.00 86.50 97 THR A N 1
ATOM 808 C CA . THR A 1 97 ? 14.552 0.510 -20.492 1.00 86.50 97 THR A CA 1
ATOM 809 C C . THR A 1 97 ? 14.904 1.892 -19.971 1.00 86.50 97 THR A C 1
ATOM 811 O O . THR A 1 97 ? 15.894 2.501 -20.393 1.00 86.50 97 THR A O 1
ATOM 814 N N . VAL A 1 98 ? 14.093 2.379 -19.041 1.00 91.31 98 VAL A N 1
ATOM 815 C CA . VAL A 1 98 ? 14.234 3.713 -18.471 1.00 91.31 98 VAL A CA 1
ATOM 816 C C . VAL A 1 98 ? 14.351 3.655 -16.960 1.00 91.31 98 VAL A C 1
ATOM 818 O O . VAL A 1 98 ? 13.711 2.848 -16.286 1.00 91.31 98 VAL A O 1
ATOM 821 N N . ARG A 1 99 ? 15.180 4.550 -16.435 1.00 93.62 99 ARG A N 1
ATOM 822 C CA . ARG A 1 99 ? 15.327 4.843 -15.017 1.00 93.62 99 ARG A CA 1
ATOM 823 C C . ARG A 1 99 ? 14.644 6.167 -14.716 1.00 93.62 99 ARG A C 1
ATOM 825 O O . ARG A 1 99 ? 14.975 7.172 -15.344 1.00 93.62 99 ARG A O 1
ATOM 832 N N . PHE A 1 100 ? 13.769 6.175 -13.721 1.00 93.81 100 PHE A N 1
ATOM 833 C CA . PHE A 1 100 ? 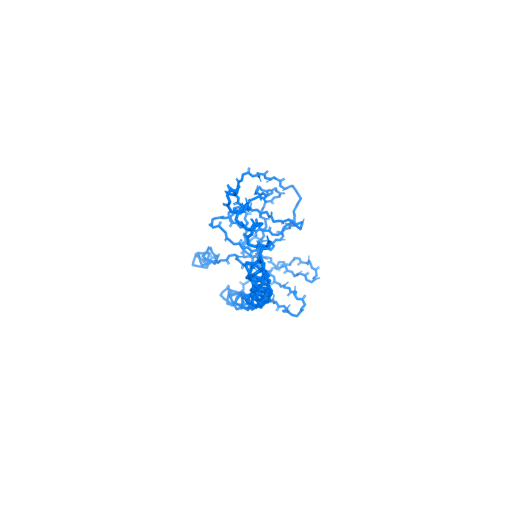13.172 7.378 -13.156 1.00 93.81 100 PHE A CA 1
ATOM 834 C C . PHE A 1 100 ? 13.723 7.640 -11.753 1.00 93.81 100 PHE A C 1
ATOM 836 O O . PHE A 1 100 ? 13.746 6.738 -10.916 1.00 93.81 100 PHE A O 1
ATOM 843 N N . ASP A 1 101 ? 14.137 8.880 -11.501 1.00 93.81 101 ASP A N 1
ATOM 844 C CA . ASP A 1 101 ? 14.585 9.361 -10.191 1.00 93.81 101 ASP A CA 1
ATOM 845 C C . ASP A 1 101 ? 13.545 10.329 -9.611 1.00 93.81 101 ASP A C 1
ATOM 847 O O . ASP A 1 101 ? 13.239 11.368 -10.204 1.00 93.81 101 ASP A O 1
ATOM 851 N N . SER A 1 102 ? 13.011 10.009 -8.430 1.00 92.69 102 SER A N 1
ATOM 852 C CA . SER A 1 102 ? 11.970 10.806 -7.778 1.00 92.69 102 SER A CA 1
ATOM 853 C C . SER A 1 102 ? 12.451 12.184 -7.318 1.00 92.69 102 SER A C 1
ATOM 855 O O . SER A 1 102 ? 11.643 13.110 -7.215 1.00 92.69 102 SER A O 1
ATOM 857 N N . LYS A 1 103 ? 13.756 12.347 -7.069 1.00 91.88 103 LYS A N 1
ATOM 858 C CA . LYS A 1 103 ? 14.356 13.603 -6.610 1.00 91.88 103 LYS A CA 1
ATOM 859 C C . LYS A 1 103 ? 14.450 14.619 -7.740 1.00 91.88 103 LYS A C 1
ATOM 861 O O . LYS A 1 103 ? 14.054 15.769 -7.573 1.00 91.88 103 LYS A O 1
ATOM 866 N N . THR A 1 104 ? 14.991 14.201 -8.881 1.00 91.25 104 THR A N 1
ATOM 867 C CA . THR A 1 104 ? 15.188 15.069 -10.053 1.00 91.25 104 THR A CA 1
ATOM 868 C C . THR A 1 104 ? 13.983 15.083 -10.988 1.00 91.25 104 THR A C 1
ATOM 870 O O . THR A 1 104 ? 13.882 15.967 -11.836 1.00 91.25 104 THR A O 1
ATOM 873 N N . LYS A 1 105 ? 13.063 14.120 -10.834 1.00 90.12 105 LYS A N 1
ATOM 874 C CA . LYS A 1 105 ? 11.949 13.838 -11.753 1.00 90.12 105 LYS A CA 1
ATOM 875 C C . LYS A 1 105 ? 12.412 13.569 -13.189 1.00 90.12 105 LYS A C 1
ATOM 877 O O . LYS A 1 105 ? 11.629 13.700 -14.129 1.00 90.12 105 LYS A O 1
ATOM 882 N N . ALA A 1 106 ? 13.679 13.202 -13.365 1.00 90.00 106 ALA A N 1
ATOM 883 C CA . ALA A 1 106 ? 14.261 12.917 -14.662 1.00 90.00 106 ALA A CA 1
ATOM 884 C C . ALA A 1 106 ? 14.062 11.444 -15.028 1.00 90.00 106 ALA A C 1
ATOM 886 O O . ALA A 1 106 ? 14.135 10.557 -14.176 1.00 90.00 106 ALA A O 1
ATOM 887 N N . THR A 1 107 ? 13.841 11.195 -16.318 1.00 91.69 107 THR A N 1
ATOM 888 C CA . THR A 1 107 ? 13.826 9.847 -16.890 1.00 91.69 107 THR A CA 1
ATOM 889 C C . THR A 1 107 ? 15.043 9.701 -17.796 1.00 91.69 107 THR A C 1
ATOM 891 O O . THR A 1 107 ? 15.260 10.534 -18.675 1.00 91.69 107 THR A O 1
ATOM 894 N N . THR A 1 108 ? 15.854 8.669 -17.572 1.00 92.19 108 THR A N 1
ATOM 895 C CA . THR A 1 108 ? 17.092 8.419 -18.325 1.00 92.19 108 THR A CA 1
ATOM 896 C C . THR A 1 108 ? 17.078 7.019 -18.932 1.00 92.19 108 THR A C 1
ATOM 898 O O . THR A 1 108 ? 16.747 6.062 -18.230 1.00 92.19 108 THR A O 1
ATOM 901 N N . PRO A 1 109 ? 17.421 6.859 -20.221 1.00 91.69 109 PRO A N 1
ATOM 902 C CA . PRO A 1 109 ? 17.626 5.539 -20.802 1.00 91.69 109 PRO A CA 1
ATOM 903 C C . PRO A 1 109 ? 18.810 4.851 -20.125 1.00 91.69 109 PRO A C 1
ATOM 905 O O . PRO A 1 109 ? 19.849 5.480 -19.912 1.00 91.69 109 PRO A O 1
ATOM 908 N N . ILE A 1 110 ? 18.672 3.565 -19.812 1.00 91.56 110 ILE A N 1
ATOM 909 C CA . ILE A 1 110 ? 19.751 2.779 -19.208 1.00 91.56 110 ILE A CA 1
ATOM 910 C C . ILE A 1 110 ? 19.952 1.452 -19.934 1.00 91.56 110 ILE A C 1
ATOM 912 O O . ILE A 1 110 ? 19.038 0.905 -20.549 1.00 91.56 110 ILE A O 1
ATOM 916 N N . HIS A 1 111 ? 21.167 0.921 -19.828 1.00 87.56 111 HIS A N 1
ATOM 917 C CA . HIS A 1 111 ? 21.479 -0.448 -20.212 1.00 87.56 111 HIS A CA 1
ATOM 918 C C . HIS A 1 111 ? 21.521 -1.331 -18.960 1.00 87.56 111 HIS A C 1
ATOM 920 O O . HIS A 1 111 ? 22.062 -0.919 -17.934 1.00 87.56 111 HIS A O 1
ATOM 926 N N . ILE A 1 112 ? 20.923 -2.522 -19.032 1.00 85.62 112 ILE A N 1
ATOM 927 C CA . ILE A 1 112 ? 20.882 -3.479 -17.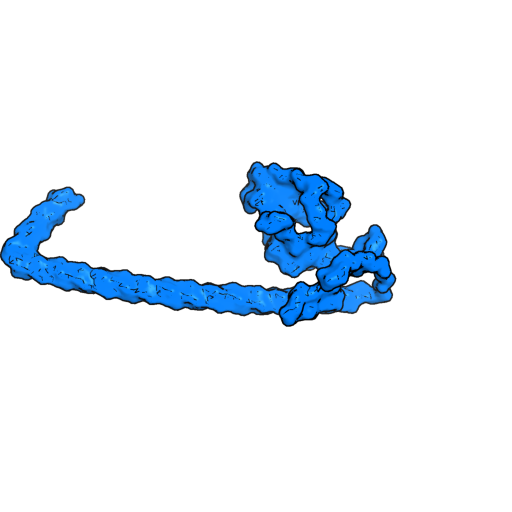922 1.00 85.62 112 ILE A CA 1
ATOM 928 C C . ILE A 1 112 ? 21.779 -4.660 -18.256 1.00 85.62 112 ILE A C 1
ATOM 930 O O . ILE A 1 112 ? 21.409 -5.516 -19.059 1.00 85.62 112 ILE A O 1
ATOM 934 N N . ASP A 1 113 ? 22.912 -4.735 -17.563 1.00 83.94 113 ASP A N 1
ATOM 935 C CA . ASP A 1 113 ? 23.861 -5.840 -17.716 1.00 83.94 113 ASP A CA 1
ATOM 936 C C . ASP A 1 113 ? 23.363 -7.125 -17.030 1.00 83.94 113 ASP A C 1
ATOM 938 O O . ASP A 1 113 ? 23.556 -8.228 -17.530 1.00 83.94 113 ASP A O 1
ATOM 942 N N . CYS A 1 114 ? 22.707 -7.002 -15.867 1.00 87.31 114 CYS A N 1
ATOM 943 C CA . CYS A 1 114 ? 22.253 -8.144 -15.066 1.00 87.31 114 CYS A CA 1
ATOM 944 C C . CYS A 1 114 ? 20.905 -7.867 -14.389 1.00 87.31 114 CYS A C 1
ATOM 946 O O . CYS A 1 114 ? 20.823 -7.121 -13.414 1.00 87.31 114 CYS A O 1
ATOM 948 N N . HIS A 1 115 ? 19.850 -8.518 -14.878 1.00 87.56 115 HIS A N 1
ATOM 949 C CA . HIS A 1 115 ? 18.476 -8.333 -14.400 1.00 87.56 115 HIS A CA 1
ATOM 950 C C . HIS A 1 115 ? 18.298 -8.809 -12.951 1.00 87.56 115 HIS A C 1
ATOM 952 O O . HIS A 1 115 ? 17.707 -8.106 -12.132 1.00 87.56 115 HIS A O 1
ATOM 958 N N . TRP A 1 116 ? 18.882 -9.960 -12.602 1.00 89.75 116 TRP A N 1
ATOM 959 C CA . TRP A 1 116 ? 18.779 -10.549 -11.263 1.00 89.75 116 TRP A CA 1
ATOM 960 C C . TRP A 1 116 ? 19.314 -9.641 -10.157 1.00 89.75 116 TRP A C 1
ATOM 962 O O . TRP A 1 116 ? 18.753 -9.606 -9.064 1.00 89.75 116 TRP A O 1
ATOM 972 N N . LYS A 1 117 ? 20.347 -8.841 -10.444 1.00 91.81 117 LYS A N 1
ATOM 973 C CA . LYS A 1 117 ? 20.882 -7.855 -9.496 1.00 91.81 117 LYS A CA 1
ATOM 974 C C . LYS A 1 117 ? 19.835 -6.805 -9.112 1.00 91.81 117 LYS A C 1
ATOM 976 O O . LYS A 1 117 ? 19.730 -6.438 -7.944 1.00 91.81 117 LYS A O 1
ATOM 981 N N . TYR A 1 118 ? 19.069 -6.318 -10.082 1.00 90.56 118 TYR A N 1
ATOM 982 C CA . TYR A 1 118 ? 18.015 -5.328 -9.856 1.00 90.56 118 TYR A CA 1
ATOM 983 C C . TYR A 1 118 ? 16.793 -5.936 -9.177 1.00 90.56 118 TYR A C 1
ATOM 985 O O . TYR A 1 118 ? 16.233 -5.321 -8.276 1.00 90.56 118 TYR A O 1
ATOM 993 N N . ILE A 1 119 ? 16.433 -7.165 -9.547 1.00 91.56 119 ILE A N 1
ATOM 994 C CA . ILE A 1 119 ? 15.371 -7.915 -8.873 1.00 91.56 119 ILE A CA 1
ATOM 995 C C . ILE A 1 119 ? 15.720 -8.110 -7.395 1.00 91.56 119 ILE A C 1
ATOM 997 O O . ILE A 1 119 ? 14.913 -7.785 -6.532 1.00 91.56 119 ILE A O 1
ATOM 1001 N N . ALA A 1 120 ? 16.942 -8.548 -7.079 1.00 91.75 120 ALA A N 1
ATOM 1002 C CA . ALA A 1 120 ? 17.386 -8.726 -5.698 1.00 91.75 120 ALA A CA 1
ATOM 1003 C C . ALA A 1 120 ? 17.337 -7.415 -4.890 1.00 91.75 120 ALA A C 1
ATOM 1005 O O . ALA A 1 120 ? 16.849 -7.404 -3.760 1.00 91.75 120 ALA A O 1
ATOM 1006 N N . LYS A 1 121 ? 17.786 -6.297 -5.478 1.00 93.31 121 LYS A N 1
ATOM 1007 C CA . LYS A 1 121 ? 17.667 -4.962 -4.865 1.00 93.31 121 LYS A CA 1
ATOM 1008 C C . LYS A 1 121 ? 16.213 -4.581 -4.597 1.00 93.31 121 LYS A C 1
ATOM 1010 O O . LYS A 1 121 ? 15.892 -4.138 -3.498 1.00 93.31 121 LYS A O 1
ATOM 1015 N N . HIS A 1 122 ? 15.339 -4.785 -5.576 1.00 93.88 122 HIS A N 1
ATOM 1016 C CA . HIS A 1 122 ? 13.921 -4.493 -5.441 1.00 93.88 122 HIS A CA 1
ATOM 1017 C C . HIS A 1 122 ? 13.264 -5.329 -4.340 1.00 93.88 122 HIS A C 1
ATOM 1019 O O . HIS A 1 122 ? 12.561 -4.769 -3.502 1.00 93.88 122 HIS A O 1
ATOM 1025 N N . LEU A 1 123 ? 13.534 -6.635 -4.283 1.00 92.75 123 LEU A N 1
ATOM 1026 C CA . LEU A 1 123 ? 13.024 -7.521 -3.232 1.00 92.75 123 LEU A CA 1
ATOM 1027 C C . LEU A 1 123 ? 13.495 -7.089 -1.839 1.00 92.75 123 LEU A C 1
ATOM 1029 O O . LEU A 1 123 ? 12.713 -7.053 -0.893 1.00 92.75 123 LEU A O 1
ATOM 1033 N N . TYR A 1 124 ? 14.762 -6.694 -1.713 1.00 94.12 124 TYR A N 1
ATOM 1034 C CA . TYR A 1 124 ? 15.284 -6.169 -0.455 1.00 94.12 124 TYR A CA 1
ATOM 1035 C C . TYR A 1 124 ? 14.574 -4.872 -0.031 1.00 94.12 124 TYR A C 1
ATOM 1037 O O . TYR A 1 124 ? 14.140 -4.744 1.114 1.00 94.12 124 TYR A O 1
ATOM 1045 N N . ILE A 1 125 ? 14.420 -3.912 -0.949 1.00 94.00 125 ILE A N 1
ATOM 1046 C CA . ILE A 1 125 ? 13.778 -2.619 -0.665 1.00 94.00 125 ILE A CA 1
ATOM 1047 C C . ILE A 1 125 ? 12.298 -2.807 -0.314 1.00 94.00 125 ILE A C 1
ATOM 1049 O O . ILE A 1 125 ? 11.828 -2.253 0.679 1.00 94.00 125 ILE A O 1
ATOM 1053 N N . THR A 1 126 ? 11.568 -3.618 -1.081 1.00 91.94 126 THR A N 1
ATOM 1054 C CA . THR A 1 126 ? 10.149 -3.912 -0.824 1.00 91.94 126 THR A CA 1
ATOM 1055 C C . THR A 1 126 ? 9.947 -4.600 0.521 1.00 91.94 126 THR A C 1
ATOM 1057 O O . THR A 1 126 ? 9.048 -4.211 1.266 1.00 91.94 126 THR A O 1
ATOM 1060 N N . GLN A 1 127 ? 10.820 -5.537 0.905 1.00 92.12 127 GLN A N 1
ATOM 1061 C CA . GLN A 1 127 ? 10.788 -6.150 2.235 1.00 92.12 127 GLN A CA 1
ATOM 1062 C C . GLN A 1 127 ? 10.971 -5.111 3.355 1.00 92.12 127 GLN A C 1
ATOM 1064 O O . GLN A 1 127 ? 10.247 -5.135 4.351 1.00 92.12 127 GLN A O 1
ATOM 1069 N N . GLN A 1 128 ? 11.914 -4.176 3.202 1.00 92.44 128 GLN A N 1
ATOM 1070 C CA . GLN A 1 128 ? 12.135 -3.107 4.182 1.00 92.44 128 GLN A CA 1
ATOM 1071 C C . GLN A 1 128 ? 10.928 -2.164 4.288 1.00 92.44 128 GLN A C 1
ATOM 1073 O O . GLN A 1 128 ? 10.494 -1.850 5.398 1.00 92.44 128 GLN A O 1
ATOM 1078 N N . LEU A 1 129 ? 10.348 -1.759 3.153 1.00 90.31 129 LEU A N 1
ATOM 1079 C CA . LEU A 1 129 ? 9.128 -0.946 3.120 1.00 90.31 129 LEU A CA 1
ATOM 1080 C C . LEU A 1 129 ? 7.963 -1.662 3.804 1.00 90.31 129 LEU A C 1
ATOM 1082 O O . LEU A 1 129 ? 7.282 -1.077 4.647 1.00 90.31 129 LEU A O 1
ATOM 1086 N N . HIS A 1 130 ? 7.771 -2.946 3.503 1.00 87.75 130 HIS A N 1
ATOM 1087 C CA . HIS A 1 130 ? 6.727 -3.755 4.117 1.00 87.75 130 HIS A CA 1
ATOM 1088 C C . HIS A 1 130 ? 6.870 -3.803 5.643 1.00 87.75 130 HIS A C 1
ATOM 1090 O O . HIS A 1 130 ? 5.909 -3.536 6.364 1.00 87.75 130 HIS A O 1
ATOM 1096 N N . ASN A 1 131 ? 8.083 -4.039 6.149 1.00 89.75 131 ASN A N 1
ATOM 1097 C CA . ASN A 1 131 ? 8.358 -4.041 7.585 1.00 89.75 131 ASN A CA 1
ATOM 1098 C C . ASN A 1 131 ? 8.046 -2.684 8.239 1.00 89.75 131 ASN A C 1
ATOM 1100 O O . ASN A 1 131 ? 7.456 -2.643 9.322 1.00 89.75 131 ASN A O 1
ATOM 1104 N N . GLN A 1 132 ? 8.400 -1.566 7.595 1.00 88.81 132 GLN A N 1
ATOM 1105 C CA . GLN A 1 132 ? 8.078 -0.227 8.100 1.00 88.81 132 GLN A CA 1
ATOM 1106 C C . GLN A 1 132 ? 6.563 0.006 8.169 1.00 88.81 132 GLN A C 1
ATOM 1108 O O . GLN A 1 132 ? 6.051 0.446 9.204 1.00 88.81 132 GLN A O 1
ATOM 1113 N N . HIS A 1 133 ? 5.830 -0.338 7.107 1.00 86.81 133 HIS A N 1
ATOM 1114 C CA . HIS A 1 133 ? 4.373 -0.207 7.069 1.00 86.81 133 HIS A CA 1
ATOM 1115 C C . HIS A 1 133 ? 3.685 -1.084 8.121 1.00 86.81 133 HIS A C 1
ATOM 1117 O O . HIS A 1 133 ? 2.799 -0.603 8.833 1.00 86.81 133 HIS A O 1
ATOM 1123 N N . GLN A 1 134 ? 4.127 -2.331 8.294 1.00 88.69 134 GLN A N 1
ATOM 1124 C CA . GLN A 1 134 ? 3.612 -3.221 9.333 1.00 88.69 134 GLN A CA 1
ATOM 1125 C C . GLN A 1 134 ? 3.842 -2.658 10.740 1.00 88.69 134 GLN A C 1
ATOM 1127 O O . GLN A 1 134 ? 2.918 -2.630 11.553 1.00 88.69 134 GLN A O 1
ATOM 1132 N N . GLN A 1 135 ? 5.044 -2.159 11.038 1.00 91.38 135 GLN A N 1
ATOM 1133 C CA . GLN A 1 135 ? 5.336 -1.561 12.344 1.00 91.38 135 GLN A CA 1
ATOM 1134 C C . GLN A 1 135 ? 4.437 -0.356 12.639 1.00 91.38 135 GLN A C 1
ATOM 1136 O O . GLN A 1 135 ? 3.956 -0.204 13.765 1.00 91.38 135 GLN A O 1
ATOM 1141 N N . LEU A 1 136 ? 4.187 0.497 11.642 1.00 90.25 136 LEU A N 1
ATOM 1142 C CA . LEU A 1 136 ? 3.274 1.632 11.775 1.00 90.25 136 LEU A CA 1
ATOM 1143 C C . LEU A 1 136 ? 1.829 1.176 12.007 1.00 90.25 136 LEU A C 1
ATOM 1145 O O . LEU A 1 136 ? 1.162 1.701 12.901 1.00 90.25 136 LEU A O 1
ATOM 1149 N N . ALA A 1 137 ? 1.361 0.173 11.260 1.00 89.25 137 ALA A N 1
ATOM 1150 C CA . ALA A 1 137 ? 0.025 -0.393 11.422 1.00 89.25 137 ALA A CA 1
ATOM 1151 C C . ALA A 1 137 ? -0.173 -0.986 12.825 1.00 89.25 137 ALA A C 1
ATOM 1153 O O . ALA A 1 137 ? -1.154 -0.667 13.498 1.00 89.25 137 ALA A O 1
ATOM 1154 N N . VAL A 1 138 ? 0.792 -1.770 13.317 1.00 93.50 138 VAL A N 1
ATOM 1155 C CA . VAL A 1 138 ? 0.760 -2.343 14.671 1.00 93.50 138 VAL A CA 1
ATOM 1156 C C . VAL A 1 138 ? 0.751 -1.245 15.733 1.00 93.50 138 VAL A C 1
ATOM 1158 O O . VAL A 1 138 ? -0.072 -1.289 16.645 1.00 93.50 138 VAL A O 1
ATOM 1161 N N . LYS A 1 139 ? 1.600 -0.216 15.608 1.00 94.25 139 LYS A N 1
ATOM 1162 C CA . LYS A 1 139 ? 1.602 0.929 16.537 1.00 94.25 139 LYS A CA 1
ATOM 1163 C C . LYS A 1 139 ? 0.248 1.636 16.578 1.00 94.25 139 LYS A C 1
ATOM 1165 O O . LYS A 1 139 ? -0.240 1.943 17.665 1.00 94.25 139 LYS A O 1
ATOM 1170 N N . LYS A 1 140 ? -0.375 1.860 15.417 1.00 94.31 140 LYS A N 1
ATOM 1171 C CA . LYS A 1 140 ? -1.710 2.464 15.324 1.00 94.31 140 LYS A CA 1
ATOM 1172 C C . LYS A 1 140 ? -2.761 1.593 16.015 1.00 94.31 140 LYS A C 1
ATOM 1174 O O . LYS A 1 140 ? -3.487 2.094 16.869 1.00 94.31 140 LYS A O 1
ATOM 1179 N N . LEU A 1 141 ? -2.788 0.292 15.718 1.00 94.62 141 LEU A N 1
ATOM 1180 C CA . LEU A 1 141 ? -3.720 -0.660 16.328 1.00 94.62 141 LEU A CA 1
ATOM 1181 C C . LEU A 1 141 ? -3.568 -0.735 17.851 1.00 94.62 141 LEU A C 1
ATOM 1183 O O . LEU A 1 141 ? -4.568 -0.751 18.566 1.00 94.62 141 LEU A O 1
ATOM 1187 N N . LEU A 1 142 ? -2.334 -0.744 18.360 1.00 94.94 142 LEU A N 1
ATOM 1188 C CA . LEU A 1 142 ? -2.067 -0.711 19.799 1.00 94.94 142 LEU A CA 1
ATOM 1189 C C . LEU A 1 142 ? -2.568 0.593 20.431 1.00 94.94 142 LEU A C 1
ATOM 1191 O O . LEU A 1 142 ? -3.224 0.551 21.471 1.00 94.94 142 LEU A O 1
ATOM 1195 N N . GLY A 1 143 ? -2.325 1.738 19.788 1.00 95.75 143 GLY A N 1
ATOM 1196 C CA . GLY A 1 143 ? -2.842 3.033 20.233 1.00 95.75 143 GLY A CA 1
ATOM 1197 C C . GLY A 1 143 ? -4.372 3.072 20.290 1.00 95.75 143 GLY A C 1
ATOM 1198 O O . GLY A 1 143 ? -4.949 3.508 21.289 1.00 95.75 143 GLY A O 1
ATOM 1199 N N . ASP A 1 144 ? -5.041 2.557 19.260 1.00 94.81 144 ASP A N 1
ATOM 1200 C CA . ASP A 1 144 ? -6.502 2.465 19.219 1.00 94.81 144 ASP A CA 1
ATOM 1201 C C . ASP A 1 144 ? -7.042 1.482 20.267 1.00 94.81 144 ASP A C 1
ATOM 1203 O O . ASP A 1 144 ? -8.070 1.747 20.896 1.00 94.81 144 ASP A O 1
ATOM 1207 N N . ASN A 1 145 ? -6.334 0.377 20.529 1.00 95.75 145 ASN A N 1
ATOM 1208 C CA . ASN A 1 145 ? -6.693 -0.564 21.589 1.00 95.75 145 ASN A CA 1
ATOM 1209 C C . ASN A 1 145 ? -6.624 0.093 22.974 1.00 95.75 145 ASN A C 1
ATOM 1211 O O . ASN A 1 145 ? -7.555 -0.054 23.764 1.00 95.75 145 ASN A O 1
ATOM 1215 N N . ILE A 1 146 ? -5.570 0.867 23.251 1.00 94.75 146 ILE A N 1
ATOM 1216 C CA . ILE A 1 146 ? -5.422 1.615 24.508 1.00 94.75 146 ILE A CA 1
ATOM 1217 C C . ILE A 1 146 ? -6.589 2.593 24.692 1.00 94.75 146 ILE A C 1
ATOM 1219 O O . ILE A 1 146 ? -7.210 2.612 25.756 1.00 94.75 146 ILE A O 1
ATOM 1223 N N . LYS A 1 147 ? -6.949 3.352 23.648 1.00 95.12 147 LYS A N 1
ATOM 1224 C CA . LYS A 1 147 ? -8.101 4.270 23.689 1.00 95.12 147 LYS A CA 1
ATOM 1225 C C . LYS A 1 147 ? -9.407 3.535 23.989 1.00 95.12 147 LYS A C 1
ATOM 1227 O O . LYS A 1 147 ? -10.155 3.953 24.872 1.00 95.12 147 LYS A O 1
ATOM 1232 N N . LYS A 1 148 ? -9.663 2.417 23.302 1.00 95.88 148 LYS A N 1
ATOM 1233 C CA . LYS A 1 148 ? -10.862 1.594 23.524 1.00 95.88 148 LYS A CA 1
ATOM 1234 C C . LYS A 1 148 ? -10.910 1.016 24.938 1.00 95.88 148 LYS A C 1
ATOM 1236 O O . LYS A 1 148 ? -11.972 1.022 25.549 1.00 95.88 148 LYS A O 1
ATOM 1241 N N . ARG A 1 149 ? -9.778 0.576 25.501 1.00 94.44 149 ARG A N 1
ATOM 1242 C CA . ARG A 1 149 ? -9.707 0.137 26.908 1.00 94.44 149 ARG A CA 1
ATOM 1243 C C . ARG A 1 149 ? -10.089 1.258 27.875 1.00 94.44 149 ARG A C 1
ATOM 1245 O O . ARG A 1 149 ? -10.848 1.004 28.804 1.00 94.44 149 ARG A O 1
ATOM 1252 N N . GLY A 1 150 ? -9.626 2.486 27.631 1.00 95.75 150 GLY A N 1
ATOM 1253 C CA . GLY A 1 150 ? -10.026 3.658 28.417 1.00 95.75 150 GLY A CA 1
ATOM 1254 C C . GLY A 1 150 ? -11.535 3.921 28.364 1.00 95.75 150 GLY A C 1
ATOM 1255 O O . GLY A 1 150 ? -12.163 4.111 29.402 1.00 95.75 150 GLY A O 1
ATOM 1256 N N . GLN A 1 151 ? -12.135 3.845 27.173 1.00 96.00 151 GLN A N 1
ATOM 1257 C CA . GLN A 1 151 ? -13.589 3.978 27.001 1.00 96.00 151 GLN A CA 1
ATOM 1258 C C . GLN A 1 151 ? -14.364 2.869 27.726 1.00 96.00 151 GLN A C 1
ATOM 1260 O O . GLN A 1 151 ? -15.364 3.146 28.382 1.00 96.00 151 GLN A O 1
ATOM 1265 N N . ILE A 1 152 ? -13.896 1.619 27.656 1.00 95.88 152 ILE A N 1
ATOM 1266 C CA . ILE A 1 152 ? -14.514 0.494 28.372 1.00 95.88 152 ILE A CA 1
ATOM 1267 C C . ILE A 1 152 ? -14.463 0.719 29.887 1.00 95.88 152 ILE A C 1
ATOM 1269 O O . ILE A 1 152 ? -15.470 0.508 30.556 1.00 95.88 152 ILE A O 1
ATOM 1273 N N . ALA A 1 153 ? -13.335 1.183 30.43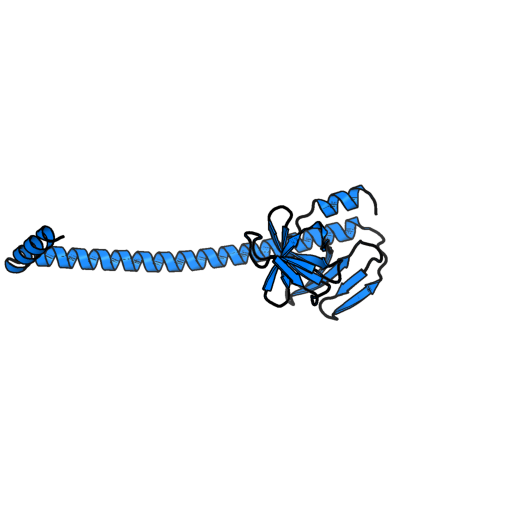1 1.00 95.81 153 ALA A N 1
ATOM 1274 C CA . ALA A 1 153 ? -13.217 1.477 31.859 1.00 95.81 153 ALA A CA 1
ATOM 1275 C C . ALA A 1 153 ? -14.230 2.547 32.310 1.00 95.81 153 ALA A C 1
ATOM 1277 O O . ALA A 1 153 ? -14.924 2.350 33.304 1.00 95.81 153 ALA A O 1
ATOM 1278 N N . GLN A 1 154 ? -14.392 3.621 31.530 1.00 95.56 154 GLN A N 1
ATOM 1279 C CA . GLN A 1 154 ? -15.405 4.654 31.785 1.00 95.56 154 GLN A CA 1
ATOM 1280 C C . GLN A 1 154 ? -16.839 4.100 31.707 1.00 95.56 154 GLN A C 1
ATOM 1282 O O . GLN A 1 154 ? -17.699 4.451 32.516 1.00 95.56 154 GLN A O 1
ATOM 1287 N N . LEU A 1 155 ? -17.119 3.208 30.752 1.00 96.38 155 LEU A N 1
ATOM 1288 C CA . LEU A 1 155 ? -18.425 2.550 30.639 1.00 96.38 155 LEU A CA 1
ATOM 1289 C C . LEU A 1 155 ? -18.721 1.629 31.832 1.00 96.38 155 LEU A C 1
ATOM 1291 O O . LEU A 1 155 ? -19.862 1.556 32.284 1.00 96.38 155 LEU A O 1
ATOM 1295 N N . ILE A 1 156 ? -17.707 0.953 32.374 1.00 95.81 156 ILE A N 1
ATOM 1296 C CA . ILE A 1 156 ? -17.847 0.140 33.589 1.00 95.81 156 ILE A CA 1
ATOM 1297 C C . ILE A 1 156 ? -18.141 1.040 34.796 1.00 95.81 156 ILE A C 1
ATOM 1299 O O . ILE A 1 156 ? -19.111 0.801 35.509 1.00 95.81 156 ILE A O 1
ATOM 1303 N N . GLU A 1 157 ? -17.384 2.123 34.979 1.00 95.12 157 GLU A N 1
ATOM 1304 C CA . GLU A 1 157 ? -17.588 3.059 36.093 1.00 95.12 157 GLU A CA 1
ATOM 1305 C C . GLU A 1 157 ? -18.979 3.717 36.056 1.00 95.12 157 GLU A C 1
ATOM 1307 O O . GLU A 1 157 ? -19.672 3.828 37.074 1.00 95.12 157 GLU A O 1
ATOM 1312 N N . THR A 1 158 ? -19.434 4.120 34.868 1.00 95.50 158 THR A N 1
ATOM 1313 C CA . THR A 1 158 ? -20.779 4.684 34.689 1.00 95.50 158 THR A CA 1
ATOM 1314 C C . THR A 1 158 ? -21.869 3.648 34.951 1.00 95.50 158 THR A C 1
ATOM 1316 O O . THR A 1 158 ? -22.842 3.969 35.638 1.00 95.50 158 THR A O 1
ATOM 1319 N N . LYS A 1 159 ? -21.702 2.399 34.495 1.00 96.00 159 LYS A N 1
ATOM 1320 C CA . LYS A 1 159 ? -22.608 1.287 34.820 1.00 96.00 159 LYS A CA 1
ATOM 1321 C C . LYS A 1 159 ? -22.710 1.078 36.332 1.00 96.00 159 LYS A C 1
ATOM 1323 O O . LYS A 1 159 ? -23.824 1.007 36.852 1.00 96.00 159 LYS A O 1
ATOM 1328 N N . ASP A 1 160 ? -21.585 1.020 37.038 1.00 94.94 160 ASP A N 1
ATOM 1329 C CA . ASP A 1 160 ? -21.557 0.805 38.489 1.00 94.94 160 ASP A CA 1
ATOM 1330 C C . ASP A 1 160 ? -22.191 1.981 39.241 1.00 94.94 160 ASP A C 1
ATOM 1332 O O . ASP A 1 160 ? -22.959 1.801 40.189 1.00 94.94 160 ASP A O 1
ATOM 1336 N N . THR A 1 161 ? -21.958 3.206 38.768 1.00 94.38 161 THR A N 1
ATOM 1337 C CA . THR A 1 161 ? -22.599 4.411 39.306 1.00 94.38 161 THR A CA 1
ATOM 1338 C C . THR A 1 161 ? -24.118 4.367 39.134 1.00 94.38 161 THR A C 1
ATOM 1340 O O . THR A 1 161 ? -24.857 4.679 40.073 1.00 94.38 161 THR A O 1
ATOM 1343 N N . ILE A 1 162 ? -24.605 3.970 37.955 1.00 93.81 162 ILE A N 1
ATOM 1344 C CA . ILE A 1 162 ? -26.040 3.820 37.677 1.00 93.81 162 ILE A CA 1
ATOM 1345 C C . ILE A 1 162 ? -26.642 2.724 38.559 1.00 93.81 162 ILE A C 1
ATOM 1347 O O . ILE A 1 162 ? -27.684 2.952 39.175 1.00 93.81 162 ILE A O 1
ATOM 1351 N N . LEU A 1 163 ? -25.975 1.573 38.680 1.00 94.12 163 LEU A N 1
ATOM 1352 C CA . LEU A 1 163 ? -26.416 0.471 39.533 1.00 94.12 163 LEU A CA 1
ATOM 1353 C C . LEU A 1 163 ? -26.544 0.916 40.994 1.00 94.12 163 LEU A C 1
ATOM 1355 O O . LEU A 1 163 ? -27.582 0.702 41.618 1.00 94.12 163 LEU A O 1
ATOM 1359 N N . ASN A 1 164 ? -25.537 1.612 41.522 1.00 93.94 164 ASN A N 1
ATOM 1360 C CA . ASN A 1 164 ? -25.566 2.146 42.881 1.00 93.94 164 ASN A CA 1
ATOM 1361 C C . ASN A 1 164 ? -26.716 3.140 43.090 1.00 93.94 164 ASN A C 1
ATOM 1363 O O . ASN A 1 164 ? -27.388 3.108 44.123 1.00 93.94 164 ASN A O 1
ATOM 1367 N N . ARG A 1 165 ? -26.977 4.018 42.114 1.00 88.56 165 ARG A N 1
ATOM 1368 C CA . ARG A 1 165 ? -28.120 4.946 42.165 1.00 88.56 165 ARG A CA 1
ATOM 1369 C C . ARG A 1 165 ? -29.454 4.199 42.156 1.00 88.56 165 ARG A C 1
ATOM 1371 O O . ARG A 1 165 ? -30.330 4.536 42.950 1.00 88.56 165 ARG A O 1
ATOM 1378 N N . TYR A 1 166 ? -29.595 3.176 41.314 1.00 88.25 166 TYR A N 1
ATOM 1379 C CA . TYR A 1 166 ? -30.785 2.324 41.261 1.00 88.25 166 TYR A CA 1
ATOM 1380 C C . TYR A 1 166 ? -31.034 1.609 42.596 1.00 88.25 166 TYR A C 1
ATOM 1382 O O . TYR A 1 166 ? -32.148 1.656 43.121 1.00 88.25 166 TYR A O 1
ATOM 1390 N N . LEU A 1 167 ? -30.000 1.006 43.192 1.00 89.62 167 LEU A N 1
ATOM 1391 C CA . LEU A 1 167 ? -30.108 0.323 44.485 1.00 89.62 167 LEU A CA 1
ATOM 1392 C C . LEU A 1 167 ? -30.546 1.285 45.600 1.00 89.62 167 LEU A C 1
ATOM 1394 O O . LEU A 1 167 ? -31.509 0.991 46.308 1.00 89.62 167 LEU A O 1
ATOM 1398 N N . LYS A 1 168 ? -29.946 2.481 45.681 1.00 89.69 168 LYS A N 1
ATOM 1399 C CA . LYS A 1 168 ? -30.360 3.528 46.636 1.00 89.69 168 LYS A CA 1
ATOM 1400 C C . LYS A 1 168 ? -31.819 3.962 46.447 1.00 89.69 168 LYS A C 1
ATOM 1402 O O . LYS A 1 168 ? -32.550 4.131 47.422 1.00 89.69 168 LYS A O 1
ATOM 1407 N N . LEU A 1 169 ? -32.275 4.126 45.202 1.00 87.69 169 LEU A N 1
ATOM 1408 C CA . LEU A 1 169 ? -33.679 4.439 44.904 1.00 87.69 169 LEU A CA 1
ATOM 1409 C C . LEU A 1 169 ? -34.621 3.326 45.383 1.00 87.69 169 LEU A C 1
ATOM 1411 O O . LEU A 1 169 ? -35.680 3.609 45.941 1.00 87.69 169 LEU A O 1
ATOM 1415 N N . ARG A 1 170 ? -34.230 2.061 45.214 1.00 84.38 170 ARG A N 1
ATOM 1416 C CA . ARG A 1 170 ? -35.020 0.890 45.621 1.00 84.38 170 ARG A CA 1
ATOM 1417 C C . ARG A 1 170 ? -35.152 0.741 47.143 1.00 84.38 170 ARG A C 1
ATOM 1419 O O . ARG A 1 170 ? -36.158 0.202 47.628 1.00 84.38 170 ARG A O 1
ATOM 1426 N N . GLU A 1 171 ? -34.156 1.204 47.889 1.00 88.94 171 GLU A N 1
ATOM 1427 C CA . GLU A 1 171 ? -34.158 1.219 49.356 1.00 88.94 171 GLU A CA 1
ATOM 1428 C C . GLU A 1 171 ? -35.110 2.280 49.929 1.00 88.94 171 GLU A C 1
ATOM 1430 O O . GLU A 1 171 ? -35.738 2.050 50.964 1.00 88.94 171 GLU A O 1
ATOM 1435 N N . SER A 1 172 ? -35.313 3.397 49.225 1.00 89.12 172 SER A N 1
ATOM 1436 C CA . SER A 1 172 ? -36.275 4.433 49.616 1.00 89.12 172 SER A CA 1
ATOM 1437 C C . SER A 1 172 ? -37.730 3.998 49.403 1.00 89.12 172 SER A C 1
ATOM 1439 O O . SER A 1 172 ? -38.091 3.411 48.381 1.00 89.12 172 SER A O 1
ATOM 1441 N N . ARG A 1 173 ? -38.616 4.351 50.346 1.00 85.56 173 ARG A N 1
ATOM 1442 C CA . ARG A 1 173 ? -40.053 4.020 50.294 1.00 85.56 173 ARG A CA 1
ATOM 1443 C C . ARG A 1 173 ? -40.747 4.638 49.069 1.00 85.56 173 ARG A C 1
ATOM 1445 O O . ARG A 1 173 ? -41.526 3.954 48.411 1.00 85.56 173 ARG A O 1
ATOM 1452 N N . LEU A 1 174 ? -40.424 5.894 48.738 1.00 85.56 174 LEU A N 1
ATOM 1453 C CA . LEU A 1 174 ? -40.932 6.594 47.547 1.00 85.56 174 LEU A CA 1
ATOM 1454 C C . LEU A 1 174 ? -40.240 6.116 46.262 1.00 85.56 174 LEU A C 1
ATOM 1456 O O . LEU A 1 174 ? -40.912 5.876 45.260 1.00 85.56 174 LEU A O 1
ATOM 1460 N N . GLY A 1 175 ? -38.921 5.904 46.301 1.00 84.12 175 GLY A N 1
ATOM 1461 C CA . GLY A 1 175 ? -38.161 5.437 45.136 1.00 84.12 175 GLY A CA 1
ATOM 1462 C C . GLY A 1 175 ? -38.563 4.027 44.688 1.00 84.12 175 GLY A C 1
ATOM 1463 O O . GLY A 1 175 ? 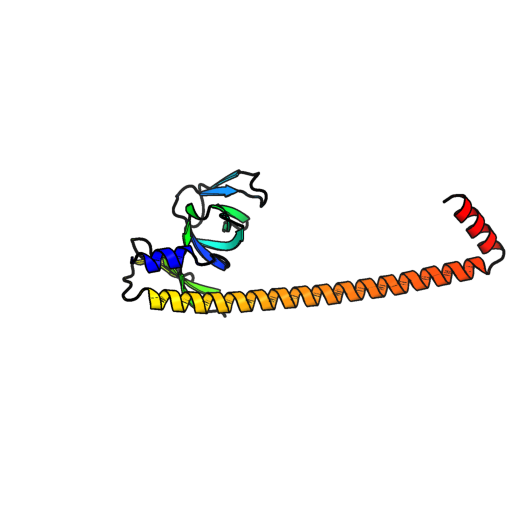-38.695 3.767 43.494 1.00 84.12 175 GLY A O 1
ATOM 1464 N N . ARG A 1 176 ? -38.908 3.135 45.626 1.00 87.62 176 ARG A N 1
ATOM 1465 C CA . ARG A 1 176 ? -39.463 1.805 45.328 1.00 87.62 176 ARG A CA 1
ATOM 1466 C C . ARG A 1 176 ? -40.799 1.867 44.581 1.00 87.62 176 ARG A C 1
ATOM 1468 O O . ARG A 1 176 ? -41.051 1.025 43.722 1.00 87.62 176 ARG A O 1
ATOM 1475 N N . ILE A 1 177 ? -41.660 2.832 44.911 1.00 86.25 177 ILE A N 1
ATOM 1476 C CA . ILE A 1 177 ? -42.939 3.037 44.212 1.00 86.25 177 ILE A CA 1
ATOM 1477 C C . ILE A 1 177 ? -42.679 3.556 42.793 1.00 86.25 177 ILE A C 1
ATOM 1479 O O . ILE A 1 177 ? -43.273 3.047 41.845 1.00 86.25 177 ILE A O 1
ATOM 1483 N N . GLN A 1 178 ? -41.755 4.509 42.634 1.00 83.81 178 GLN A N 1
ATOM 1484 C CA . GLN A 1 178 ? -41.370 5.056 41.328 1.00 83.81 178 GLN A CA 1
ATOM 1485 C C . GLN A 1 178 ? -40.766 3.993 40.400 1.00 83.81 178 GLN A C 1
ATOM 1487 O O . GLN A 1 178 ? -41.188 3.894 39.251 1.00 83.81 178 GLN A O 1
ATOM 1492 N N . ILE A 1 179 ? -39.852 3.153 40.901 1.00 84.25 179 ILE A N 1
ATOM 1493 C CA . ILE A 1 179 ? -39.268 2.042 40.129 1.00 84.25 179 ILE A CA 1
ATOM 1494 C C . ILE A 1 179 ? -40.360 1.068 39.671 1.00 84.25 179 ILE A C 1
ATOM 1496 O O . ILE A 1 179 ? -40.439 0.764 38.487 1.00 84.25 179 ILE A O 1
ATOM 1500 N N . LYS A 1 180 ? -41.265 0.646 40.568 1.00 85.50 180 LYS A N 1
ATOM 1501 C CA . LYS A 1 180 ? -42.379 -0.254 40.210 1.00 85.50 180 LYS A CA 1
ATOM 1502 C C . LYS A 1 180 ? -43.329 0.336 39.166 1.00 85.50 180 LYS A C 1
ATOM 1504 O O . LYS A 1 180 ? -43.909 -0.408 38.382 1.00 85.50 180 LYS A O 1
ATOM 1509 N N . LEU A 1 181 ? -43.555 1.650 39.195 1.00 86.62 181 LEU A N 1
ATOM 1510 C CA . LEU A 1 181 ? -44.377 2.335 38.194 1.00 86.62 181 LEU A CA 1
ATOM 1511 C C . LEU A 1 181 ? -43.679 2.392 36.835 1.00 86.62 181 LEU A C 1
ATOM 1513 O O . LEU A 1 181 ? -44.349 2.259 35.815 1.00 86.62 181 LEU A O 1
ATOM 1517 N N . TRP A 1 182 ? -42.361 2.584 36.825 1.00 86.06 182 TRP A N 1
ATOM 1518 C CA . TRP A 1 182 ? -41.557 2.596 35.608 1.00 86.06 182 TRP A CA 1
ATOM 1519 C C . TRP A 1 182 ? -41.454 1.200 34.976 1.00 86.06 182 TRP A C 1
ATOM 1521 O O . TRP A 1 182 ? -41.826 1.059 33.818 1.00 86.06 182 TRP A O 1
ATOM 1531 N N . GLU A 1 183 ? -41.107 0.168 35.755 1.00 83.44 183 GLU A N 1
ATOM 1532 C CA . GLU A 1 183 ? -41.014 -1.240 35.308 1.00 83.44 183 GLU A CA 1
ATOM 1533 C C . GLU A 1 183 ? -42.339 -1.801 34.756 1.00 83.44 183 GLU A C 1
ATOM 1535 O O . GLU A 1 183 ? -42.336 -2.776 34.018 1.00 83.44 183 GLU A O 1
ATOM 1540 N N . ARG A 1 184 ? -43.489 -1.214 35.120 1.00 84.00 184 ARG A N 1
ATOM 1541 C CA . ARG A 1 184 ? -44.810 -1.583 34.575 1.00 84.00 184 ARG A CA 1
ATOM 1542 C C . ARG A 1 184 ? -45.156 -0.891 33.252 1.00 84.00 184 ARG A C 1
ATOM 1544 O O . ARG A 1 184 ? -46.150 -1.266 32.637 1.00 84.00 184 ARG A O 1
ATOM 1551 N N . ARG A 1 185 ? -44.439 0.176 32.886 1.00 78.31 185 ARG A N 1
ATOM 1552 C CA . ARG A 1 185 ? -44.688 0.992 31.682 1.00 78.31 185 ARG A CA 1
ATOM 1553 C C . ARG A 1 185 ? -43.706 0.696 30.548 1.00 78.31 185 ARG A C 1
ATOM 1555 O O . ARG A 1 185 ? -44.046 0.976 29.403 1.00 78.31 185 ARG A O 1
ATOM 1562 N N . SER A 1 186 ? -42.510 0.220 30.883 1.00 63.84 186 SER A N 1
ATOM 1563 C CA . SER A 1 186 ? -41.512 -0.348 29.968 1.00 63.84 186 SER A CA 1
ATOM 1564 C C . SER A 1 186 ? -41.845 -1.793 29.628 1.00 63.84 186 SER A C 1
ATOM 1566 O O . SER A 1 186 ? -41.702 -2.158 28.446 1.00 63.84 186 SER A O 1
#

Foldseek 3Di:
DDPVLVVVQVPDFLAQFKKFQPDCWFWWAQDPVRPHIDIDNDWDRMWTFNGDDPQWTFTCTPNGTTIGGPVRIATWAWPDADPVVRWTWTWGPPPQIWIATPVVRDIDGDDDPDPVNRVVVRVVVVVVVVVVVVVVVVVVVVVVVVVVVVVVVVVVVVVVVVVVVLVVLCPDPVSVVVVVVVVVVD

Organism: NCBI:txid985762

pLDDT: mean 89.93, std 4.79, range [63.84, 96.38]

Sequence (186 aa):
MDVEIKTFLESLSYTHCYVHINTPVLNGYRDEALEDEIRLHQHPTYAQVLYEHDDMLALHIQEQRIFVPKSAVALMLFEDYDFKLSQFTIIQFEKPTVRFDSKTKATTPIHIDCHWKYIAKHLYITQQLHNQHQQLAVKKLLGDNIKKRGQIAQLIETKDTILNRYLKLRESRLGRIQIKLWERRS

Secondary structure (DSSP, 8-state):
--HHHHHHHHHS--TT-EEEE-SSSEEEESSTTS-SEEEESS--SEEEEEEEETTEEEEEETTEEEEEEGGGEEEEEEEEEETTTTEEEEEE-SSSPEEEETTT--EEE---S-HHHHHHHHHHHHHHHHHHHHHHHHHHHHHHHHHHHHHHHHHHHHHHHHHHHHHHHHHSHHHHHHHHHHHTT-

Radius of gyration: 28.02 Å; chains: 1; bounding box: 69×32×74 Å